Protein AF-A0A9W6XTL7-F1 (afdb_monomer)

Radius of gyration: 29.18 Å; Cα contacts (8 Å, |Δi|>4): 120; chains: 1; bounding box: 78×72×70 Å

Organism: NCBI:txid1490495

Sequence (231 aa):
MHAGRCRNCWAVSCVDCSVVFEGNDYAAHTSCISEAEKYEKSLFQGDKHKSKAGKKQTPQERWMDVVQAATCPEDRPVQDVLTRVAGYDNVPRKKNKFVNFVSNSLALRDAALVERAWTFYETAFKASAPESSAAPEQEAAGKKRPAETESEEPAKKAKTEDQPLKWTKLIKSALKSVGKELELDALREQVLKQIQDKALSSKSEKELKKEFKAAVKDSDKFALVEVVRLK

Secondary structure (DSSP, 8-state):
--TTT-TT--EEE-TTT--EEETTGGGG------HHHHH-TTT---GGGTSSS-----TTHHHHHHHHH---SS-HHHHHHHHHHHT-S---SSHHHHHHHHHHHS----HHHHHHHHHHHHHHHHHTS--SS---------------------------------HHHHHHHHHHHH-S---HHHHHHHHHHHHHHTT---S-HHHHHHHHHHHHHT-TT----------

Structure (mmCIF, N/CA/C/O backbone):
data_AF-A0A9W6XTL7-F1
#
_entry.id   AF-A0A9W6XTL7-F1
#
loop_
_atom_site.group_PDB
_atom_site.id
_atom_site.type_symbol
_atom_site.label_atom_id
_atom_site.label_alt_id
_atom_site.label_comp_id
_atom_site.label_asym_id
_atom_site.label_entity_id
_atom_site.label_seq_id
_atom_site.pdbx_PDB_ins_code
_atom_site.Cartn_x
_atom_site.Cartn_y
_atom_site.Cartn_z
_atom_site.occupancy
_atom_site.B_iso_or_equiv
_atom_site.auth_seq_id
_atom_site.auth_comp_id
_atom_site.auth_asym_id
_atom_site.auth_atom_id
_atom_site.pdbx_PDB_model_num
ATOM 1 N N . MET A 1 1 ? -1.998 15.632 -18.345 1.00 56.34 1 MET A N 1
ATOM 2 C CA . MET A 1 1 ? -1.141 16.838 -18.432 1.00 56.34 1 MET A CA 1
ATOM 3 C C . MET A 1 1 ? -1.640 17.752 -19.543 1.00 56.34 1 MET A C 1
ATOM 5 O O . MET A 1 1 ? -2.044 17.241 -20.580 1.00 56.34 1 MET A O 1
ATOM 9 N N . HIS A 1 2 ? -1.616 19.074 -19.337 1.00 66.19 2 HIS A N 1
ATOM 10 C CA . HIS A 1 2 ? -2.026 20.063 -20.348 1.00 66.19 2 HIS A CA 1
ATOM 11 C C . HIS A 1 2 ? -1.004 20.185 -21.500 1.00 66.19 2 HIS A C 1
ATOM 13 O O . HIS A 1 2 ? -1.403 20.312 -22.656 1.00 66.19 2 HIS A O 1
ATOM 19 N N . ALA A 1 3 ? 0.294 20.028 -21.198 1.00 66.31 3 ALA A N 1
ATOM 20 C CA . ALA A 1 3 ? 1.405 20.075 -22.158 1.00 66.31 3 ALA A CA 1
ATOM 21 C C . ALA A 1 3 ? 1.191 19.191 -23.405 1.00 66.31 3 ALA A C 1
ATOM 23 O O . ALA A 1 3 ? 1.323 19.656 -24.530 1.00 66.31 3 ALA A O 1
ATOM 24 N N . GLY A 1 4 ? 0.754 17.938 -23.225 1.00 70.31 4 GLY A N 1
ATOM 25 C CA . GLY A 1 4 ? 0.491 17.017 -24.341 1.00 70.31 4 GLY A CA 1
ATOM 26 C C . GLY A 1 4 ? -0.752 17.340 -25.185 1.00 70.31 4 GLY A C 1
ATOM 27 O O . GLY A 1 4 ? -0.982 16.681 -26.196 1.00 70.31 4 GLY A O 1
ATOM 28 N N . ARG A 1 5 ? -1.576 18.319 -24.780 1.00 75.56 5 ARG A N 1
ATOM 29 C CA . ARG A 1 5 ? -2.819 18.707 -25.474 1.00 75.56 5 ARG A CA 1
ATOM 30 C C . ARG A 1 5 ? -2.714 20.064 -26.177 1.00 75.56 5 ARG A C 1
ATOM 32 O O . ARG A 1 5 ? -3.397 20.269 -27.176 1.00 75.56 5 ARG A O 1
ATOM 39 N N . CYS A 1 6 ? -1.826 20.944 -25.714 1.00 75.94 6 CYS A N 1
ATOM 40 C CA . CYS A 1 6 ? -1.525 22.232 -26.337 1.00 75.94 6 CYS A CA 1
ATOM 41 C C . CYS A 1 6 ? -0.127 22.213 -26.971 1.00 75.94 6 CYS A C 1
ATOM 43 O O . CYS A 1 6 ? 0.868 22.462 -26.298 1.00 75.94 6 CYS A O 1
ATOM 45 N N . ARG A 1 7 ? -0.060 21.991 -28.293 1.00 69.12 7 ARG A N 1
ATOM 46 C CA . ARG A 1 7 ? 1.195 21.898 -29.0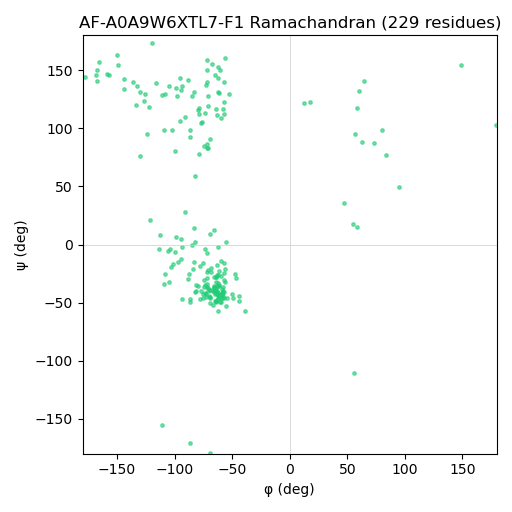77 1.00 69.12 7 ARG A CA 1
ATOM 47 C C . ARG A 1 7 ? 2.126 23.123 -29.003 1.00 69.12 7 ARG A C 1
ATOM 49 O O . ARG A 1 7 ? 3.284 23.004 -29.377 1.00 69.12 7 ARG A O 1
ATOM 56 N N . ASN A 1 8 ? 1.626 24.270 -28.541 1.00 70.69 8 ASN A N 1
ATOM 57 C CA . ASN A 1 8 ? 2.345 25.548 -28.468 1.00 70.69 8 ASN A CA 1
ATOM 58 C C . ASN A 1 8 ? 2.432 26.112 -27.031 1.00 70.69 8 ASN A C 1
ATOM 60 O O . ASN A 1 8 ? 2.601 27.314 -26.836 1.00 70.69 8 ASN A O 1
ATOM 64 N N . CYS A 1 9 ? 2.264 25.260 -26.016 1.00 71.69 9 CYS A N 1
ATOM 65 C CA . CYS A 1 9 ? 2.351 25.650 -24.610 1.00 71.69 9 CYS A CA 1
ATOM 66 C C . CYS A 1 9 ? 3.823 25.846 -24.205 1.00 71.69 9 CYS A C 1
ATOM 68 O O . CYS A 1 9 ? 4.558 24.872 -24.072 1.00 71.69 9 CYS A O 1
ATOM 70 N N . TRP A 1 10 ? 4.254 27.102 -24.045 1.00 81.44 10 TRP A N 1
ATOM 71 C CA . TRP A 1 10 ? 5.640 27.448 -23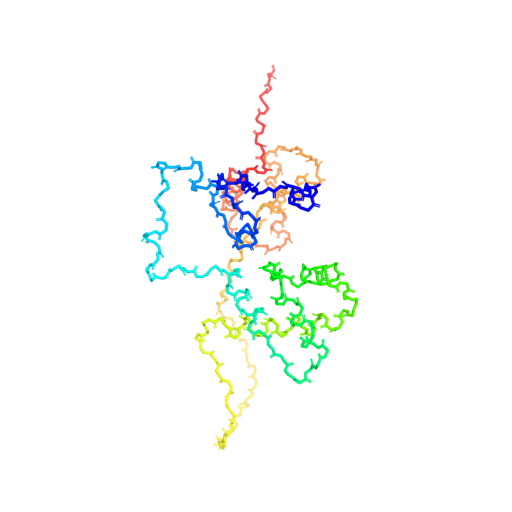.691 1.00 81.44 10 TRP A CA 1
ATOM 72 C C . TRP A 1 10 ? 5.921 27.399 -22.179 1.00 81.44 10 TRP A C 1
ATOM 74 O O . TRP A 1 10 ? 7.074 27.256 -21.783 1.00 81.44 10 TRP A O 1
ATOM 84 N N . ALA A 1 11 ? 4.879 27.494 -21.348 1.00 85.94 11 ALA A N 1
ATOM 85 C CA . ALA A 1 11 ? 4.964 27.404 -19.895 1.00 85.94 11 ALA A CA 1
ATOM 86 C C . ALA A 1 11 ? 3.736 26.693 -19.306 1.00 85.94 11 ALA A C 1
ATOM 88 O O . ALA A 1 11 ? 2.609 26.883 -19.768 1.00 85.94 11 ALA A O 1
ATOM 89 N N . VAL A 1 12 ? 3.957 25.889 -18.265 1.00 87.25 12 VAL A N 1
ATOM 90 C CA . VAL A 1 12 ? 2.946 25.084 -17.565 1.00 87.25 12 VAL A CA 1
ATOM 91 C C . VAL A 1 12 ? 2.995 25.420 -16.079 1.00 87.25 12 VAL A C 1
ATOM 93 O O . VAL A 1 12 ? 4.061 25.365 -15.477 1.00 87.25 12 VAL A O 1
ATOM 96 N N . SER A 1 13 ? 1.857 25.724 -15.457 1.00 89.00 13 SER A N 1
ATOM 97 C CA . SER A 1 13 ? 1.775 25.892 -14.002 1.00 89.00 13 SER A CA 1
ATOM 98 C C . SER A 1 13 ? 1.329 24.610 -13.294 1.00 89.00 13 SER A C 1
ATOM 100 O O . SER A 1 13 ? 0.476 23.868 -13.787 1.00 89.00 13 SER A O 1
ATOM 102 N N . CYS A 1 14 ? 1.887 24.355 -12.110 1.00 87.94 14 CYS A N 1
ATOM 103 C CA . CYS A 1 14 ? 1.361 23.351 -11.189 1.00 87.94 14 CYS A CA 1
ATOM 104 C C . CYS A 1 14 ? 0.212 23.953 -10.366 1.00 87.94 14 CYS A C 1
ATOM 106 O O . CYS A 1 14 ? 0.348 25.036 -9.802 1.00 87.94 14 CYS A O 1
ATOM 108 N N . VAL A 1 15 ? -0.924 23.253 -10.284 1.00 86.94 15 VAL A N 1
ATOM 109 C CA . VAL A 1 15 ? -2.132 23.724 -9.574 1.00 86.94 15 VAL A CA 1
ATOM 110 C C . VAL A 1 15 ? -1.974 23.710 -8.046 1.00 86.94 15 VAL A C 1
ATOM 112 O O . VAL A 1 15 ? -2.646 24.455 -7.326 1.00 86.94 15 VAL A O 1
ATOM 115 N N . ASP A 1 16 ? -1.062 22.881 -7.542 1.00 86.88 16 ASP A N 1
ATOM 116 C CA . ASP A 1 16 ? -0.908 22.644 -6.113 1.00 86.88 16 ASP A CA 1
ATOM 117 C C . ASP A 1 16 ? 0.020 23.672 -5.457 1.00 86.88 16 ASP A C 1
ATOM 119 O O . ASP A 1 16 ? -0.393 24.291 -4.473 1.00 86.88 16 ASP A O 1
ATOM 123 N N . CYS A 1 17 ? 1.191 23.948 -6.046 1.00 86.38 17 CYS A N 1
ATOM 124 C CA . CYS A 1 17 ? 2.148 24.959 -5.569 1.00 86.38 17 CYS A CA 1
ATOM 125 C C . CYS A 1 17 ? 2.115 26.309 -6.308 1.00 86.38 17 CYS A C 1
ATOM 127 O O . CYS A 1 17 ? 2.820 27.229 -5.899 1.00 86.38 17 CYS A O 1
ATOM 129 N N . SER A 1 18 ? 1.343 26.443 -7.392 1.00 86.94 18 SER A N 1
ATOM 130 C CA . SER A 1 18 ? 1.298 27.638 -8.257 1.00 86.94 18 SER A CA 1
ATOM 131 C C . SER A 1 18 ? 2.638 28.040 -8.902 1.00 86.94 18 SER A C 1
ATOM 133 O O . SER A 1 18 ? 2.757 29.151 -9.419 1.00 86.94 18 SER A O 1
ATOM 135 N N . VAL A 1 19 ? 3.642 27.155 -8.911 1.00 87.56 19 VAL A N 1
ATOM 136 C CA . VAL A 1 19 ? 4.913 27.373 -9.624 1.00 87.56 19 VAL A CA 1
ATOM 137 C C . VAL A 1 19 ? 4.684 27.241 -11.130 1.00 87.56 19 VAL A C 1
ATOM 139 O O . VAL A 1 19 ? 3.976 26.335 -11.579 1.00 87.56 19 VAL A O 1
ATOM 142 N N . VAL A 1 20 ? 5.282 28.152 -11.899 1.00 89.25 20 VAL A N 1
ATOM 143 C CA . VAL A 1 20 ? 5.289 28.146 -13.366 1.00 89.25 20 VAL A CA 1
ATOM 144 C C . VAL A 1 20 ? 6.605 27.541 -13.846 1.00 89.25 20 VAL A C 1
ATOM 146 O O . VAL A 1 20 ? 7.672 27.986 -13.436 1.00 89.25 20 VAL A O 1
ATOM 149 N N . PHE A 1 21 ? 6.510 26.542 -14.717 1.00 89.25 21 PHE A N 1
ATOM 150 C CA . PHE A 1 21 ? 7.629 25.829 -15.320 1.00 89.25 21 PHE A CA 1
ATOM 151 C C . PHE A 1 21 ? 7.709 26.176 -16.805 1.00 89.25 21 PHE A C 1
ATOM 153 O O . PHE A 1 21 ? 6.714 26.056 -17.522 1.00 89.25 21 PHE A O 1
ATOM 160 N N . GLU A 1 22 ? 8.883 26.582 -17.277 1.00 89.19 22 GLU A N 1
ATOM 161 C CA . GLU A 1 22 ? 9.119 26.908 -18.684 1.00 89.19 22 GLU A CA 1
ATOM 162 C C . GLU A 1 22 ? 9.547 25.658 -19.471 1.00 89.19 22 GLU A C 1
ATOM 164 O O . GLU A 1 22 ? 10.280 24.795 -18.979 1.00 89.19 22 GLU A O 1
ATOM 169 N N . GLY A 1 23 ? 9.072 25.536 -20.712 1.00 84.12 23 GLY A N 1
ATOM 170 C CA . GLY A 1 23 ? 9.395 24.421 -21.600 1.00 84.12 23 GLY A CA 1
ATOM 171 C C . GLY A 1 23 ? 9.057 23.056 -20.994 1.00 84.12 23 GLY A C 1
ATOM 172 O O . GLY A 1 23 ? 7.888 22.697 -20.863 1.00 84.12 23 GLY A O 1
ATOM 173 N N . ASN A 1 24 ? 10.092 22.279 -20.665 1.00 82.19 24 ASN A N 1
ATOM 174 C CA . ASN A 1 24 ? 9.967 20.898 -20.189 1.00 82.19 24 ASN A CA 1
ATOM 175 C C . ASN A 1 24 ? 10.381 20.701 -18.716 1.00 82.19 24 ASN A C 1
ATOM 177 O O . ASN A 1 24 ? 10.445 19.562 -18.257 1.00 82.19 24 ASN A O 1
ATOM 181 N N . ASP A 1 25 ? 10.638 21.784 -17.972 1.00 85.38 25 ASP A N 1
ATOM 182 C CA . ASP A 1 25 ? 11.119 21.732 -16.579 1.00 85.38 25 ASP A CA 1
ATOM 183 C C . ASP A 1 25 ? 10.106 21.074 -15.617 1.00 85.38 25 ASP A C 1
ATOM 185 O O . ASP A 1 25 ? 10.476 20.394 -14.661 1.00 85.38 25 ASP A O 1
ATOM 189 N N . TYR A 1 26 ? 8.809 21.132 -15.956 1.00 84.56 26 TYR A N 1
ATOM 190 C CA . TYR A 1 26 ? 7.735 20.445 -15.225 1.00 84.56 26 TYR A CA 1
ATOM 191 C C . TYR A 1 26 ? 7.954 18.924 -15.093 1.00 84.56 26 TYR A C 1
ATOM 193 O O . TYR A 1 26 ? 7.371 18.304 -14.205 1.00 84.56 26 TYR A O 1
ATOM 201 N N . ALA A 1 27 ? 8.774 18.307 -15.954 1.00 84.12 27 ALA A N 1
ATOM 202 C CA . ALA A 1 27 ? 9.104 16.885 -15.873 1.00 84.12 27 ALA A CA 1
ATOM 203 C C . ALA A 1 27 ? 9.966 16.534 -14.643 1.00 84.12 27 ALA A C 1
ATOM 205 O O . ALA A 1 27 ? 9.933 15.391 -14.190 1.00 84.12 27 ALA A O 1
ATOM 206 N N . ALA A 1 28 ? 10.701 17.502 -14.084 1.00 86.25 28 ALA A N 1
ATOM 207 C CA . ALA A 1 28 ? 11.454 17.341 -12.841 1.00 86.25 28 ALA A CA 1
ATOM 208 C C . ALA A 1 28 ? 10.586 17.541 -11.581 1.00 86.25 28 ALA A C 1
ATOM 210 O O . ALA A 1 28 ? 10.993 17.155 -10.486 1.00 86.25 28 ALA A O 1
ATOM 211 N N . HIS A 1 29 ? 9.383 18.117 -11.713 1.00 87.06 29 HIS A N 1
ATOM 212 C CA . HIS A 1 29 ? 8.481 18.378 -10.590 1.00 87.06 29 HIS A CA 1
ATOM 213 C C . HIS A 1 29 ? 7.730 17.108 -10.156 1.00 87.06 29 HIS A C 1
ATOM 215 O O . HIS A 1 29 ? 6.558 16.903 -10.474 1.00 87.06 29 HIS A O 1
ATOM 221 N N . THR A 1 30 ? 8.428 16.238 -9.426 1.00 85.50 30 THR A N 1
ATOM 222 C CA . THR A 1 30 ? 7.908 14.958 -8.909 1.00 85.50 30 THR A CA 1
ATOM 223 C C . THR A 1 30 ? 7.361 15.039 -7.482 1.00 85.50 30 THR A C 1
ATOM 225 O O . THR A 1 30 ? 6.664 14.125 -7.045 1.00 85.50 30 THR A O 1
ATOM 228 N N . SER A 1 31 ? 7.626 16.131 -6.760 1.00 86.12 31 SER A N 1
ATOM 229 C CA . SER A 1 31 ? 7.093 16.406 -5.423 1.00 86.12 31 SER A CA 1
ATOM 230 C C . SER A 1 31 ? 6.624 17.858 -5.308 1.00 86.12 31 SER A C 1
ATOM 232 O O . SER A 1 31 ? 7.249 18.779 -5.835 1.00 86.12 31 SER A O 1
ATOM 234 N N . CYS A 1 32 ? 5.492 18.061 -4.631 1.00 88.00 32 CYS A N 1
ATOM 235 C CA . CYS A 1 32 ? 4.836 19.359 -4.483 1.00 88.00 32 CYS A CA 1
ATOM 236 C C . CYS A 1 32 ? 4.723 19.768 -3.006 1.00 88.00 32 CYS A C 1
ATOM 238 O O . CYS A 1 32 ? 5.025 18.969 -2.120 1.00 88.00 32 CYS A O 1
ATOM 240 N N . ILE A 1 33 ? 4.271 20.999 -2.742 1.00 85.12 33 ILE A N 1
ATOM 241 C CA . ILE A 1 33 ? 3.969 21.441 -1.373 1.00 85.12 33 ILE A CA 1
ATOM 242 C C . ILE A 1 33 ? 2.845 20.588 -0.779 1.00 85.12 33 ILE A C 1
ATOM 244 O O . ILE A 1 33 ? 1.901 20.211 -1.477 1.00 85.12 33 ILE A O 1
ATOM 248 N N . SER A 1 34 ? 2.929 20.296 0.514 1.00 83.19 34 SER A N 1
ATOM 249 C CA . SER A 1 34 ? 1.862 19.602 1.228 1.00 83.19 34 SER A CA 1
ATOM 250 C C . SER A 1 34 ? 0.633 20.496 1.439 1.00 83.19 34 SER A C 1
ATOM 252 O O . SER A 1 34 ? 0.706 21.727 1.434 1.00 83.19 34 SER A O 1
ATOM 254 N N . GLU A 1 35 ? -0.521 19.869 1.673 1.00 82.19 35 GLU A N 1
ATOM 255 C CA . GLU A 1 35 ? -1.766 20.575 2.001 1.00 82.19 35 GLU A CA 1
ATOM 256 C C . GLU A 1 35 ? -1.603 21.448 3.264 1.00 82.19 35 GLU A C 1
ATOM 258 O O . GLU A 1 35 ? -2.060 22.591 3.301 1.00 82.19 35 GLU A O 1
ATOM 263 N N . ALA A 1 36 ? -0.837 20.956 4.2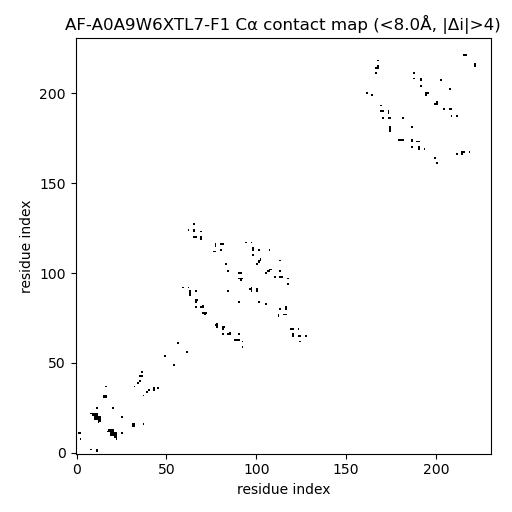43 1.00 76.12 36 ALA A N 1
ATOM 264 C CA . ALA A 1 36 ? -0.451 21.689 5.445 1.00 76.12 36 ALA A CA 1
ATOM 265 C C . ALA A 1 36 ? 0.389 22.946 5.128 1.00 76.12 36 ALA A C 1
ATOM 267 O O . ALA A 1 36 ? 0.071 24.035 5.597 1.00 76.12 36 ALA A O 1
ATOM 268 N N . GLU A 1 37 ? 1.401 22.849 4.258 1.00 74.31 37 GLU A N 1
ATOM 269 C CA . GLU A 1 37 ? 2.191 24.013 3.810 1.00 74.31 37 GLU A CA 1
ATOM 270 C C . GLU A 1 37 ? 1.350 25.068 3.083 1.00 74.31 37 GLU A C 1
ATOM 272 O O . GLU A 1 37 ? 1.612 26.269 3.198 1.00 74.31 37 GLU A O 1
ATOM 277 N N . LYS A 1 38 ? 0.336 24.625 2.332 1.00 79.06 38 LYS A N 1
ATOM 278 C CA . LYS A 1 38 ? -0.542 25.496 1.548 1.00 79.06 38 LYS A CA 1
ATOM 279 C C . LYS A 1 38 ? -1.557 26.243 2.417 1.00 79.06 38 LYS A C 1
ATOM 281 O O . LYS A 1 38 ? -1.738 27.447 2.225 1.00 79.06 38 LYS A O 1
ATOM 286 N N . TYR A 1 39 ? -2.214 25.548 3.349 1.00 78.62 39 TYR A N 1
ATOM 287 C CA . TYR A 1 39 ? -3.347 26.085 4.114 1.00 78.62 39 TYR A CA 1
ATOM 288 C C . TYR A 1 39 ? -3.009 26.472 5.561 1.00 78.62 39 TYR A C 1
ATOM 290 O O . TYR A 1 39 ? -3.545 27.458 6.060 1.00 78.62 39 TYR A O 1
ATOM 298 N N . GLU A 1 40 ? -2.077 25.790 6.230 1.00 71.75 40 GLU A N 1
ATOM 299 C CA . GLU A 1 40 ? -1.712 26.051 7.634 1.00 71.75 40 GLU A CA 1
ATOM 300 C C . GLU A 1 40 ? -0.567 27.074 7.767 1.00 71.75 40 GLU A C 1
ATOM 302 O O . GLU A 1 40 ? 0.181 27.060 8.737 1.00 71.75 40 GLU A O 1
ATOM 307 N N . LYS A 1 41 ? -0.422 27.991 6.804 1.00 64.50 41 LYS A N 1
ATOM 308 C CA . LYS A 1 41 ? 0.751 28.861 6.566 1.00 64.50 41 LYS A CA 1
ATOM 309 C C . LYS A 1 41 ? 1.341 29.606 7.785 1.00 64.50 41 LYS A C 1
ATOM 311 O O . LYS A 1 41 ? 2.516 29.961 7.756 1.00 64.50 41 LYS A O 1
ATOM 316 N N . SER A 1 42 ? 0.554 29.869 8.832 1.00 62.31 42 SER A N 1
ATOM 317 C CA . SER A 1 42 ? 0.988 30.509 10.091 1.00 62.31 42 SER A CA 1
ATOM 318 C C . SER A 1 42 ? 1.212 29.543 11.267 1.00 62.31 42 SER A C 1
ATOM 320 O O . SER A 1 42 ? 1.860 29.919 12.241 1.00 62.31 42 SER A O 1
ATOM 322 N N . LEU A 1 43 ? 0.695 28.314 11.188 1.00 63.03 43 LEU A N 1
ATOM 323 C CA . LEU A 1 43 ? 0.863 27.242 12.178 1.00 63.03 43 LEU A CA 1
ATOM 324 C C . LEU A 1 43 ? 1.880 26.183 11.723 1.00 63.03 43 LEU A C 1
ATOM 326 O O . LEU A 1 43 ? 2.426 25.454 12.552 1.00 63.03 43 LEU A O 1
ATOM 330 N N . PHE A 1 44 ? 2.170 26.119 10.420 1.00 61.62 44 PHE A N 1
ATOM 331 C CA . PHE A 1 44 ? 3.080 25.161 9.811 1.00 61.62 44 PHE A CA 1
ATOM 332 C C . PHE A 1 44 ? 4.541 25.471 10.157 1.00 61.62 44 PHE A C 1
ATOM 334 O O . PHE A 1 44 ? 5.289 26.126 9.426 1.00 61.62 44 PHE A O 1
ATOM 341 N N . GLN A 1 45 ? 4.966 24.949 11.301 1.00 60.44 45 GLN A N 1
ATOM 342 C CA . GLN A 1 45 ? 6.366 24.827 11.687 1.00 60.44 45 GLN A CA 1
ATOM 343 C C . GLN A 1 45 ? 7.014 23.745 10.813 1.00 60.44 45 GLN A C 1
ATOM 345 O O . GLN A 1 45 ? 7.096 22.580 11.208 1.00 60.44 45 GLN A O 1
ATOM 350 N N . GLY A 1 46 ? 7.425 24.126 9.601 1.00 56.06 46 GLY A N 1
ATOM 351 C CA . GLY A 1 46 ? 7.941 23.180 8.612 1.00 56.06 46 GLY A CA 1
ATOM 352 C C . GLY A 1 46 ? 9.130 22.354 9.099 1.00 56.06 46 GLY A C 1
ATOM 353 O O . GLY A 1 46 ? 9.828 22.729 10.044 1.00 56.06 46 GLY A O 1
ATOM 354 N N . ASP A 1 47 ? 9.384 21.229 8.421 1.00 56.81 47 ASP A N 1
ATOM 355 C CA . ASP A 1 47 ? 10.282 20.136 8.836 1.00 56.81 47 ASP A CA 1
ATOM 356 C C . ASP A 1 47 ? 11.749 20.509 9.160 1.00 56.81 47 ASP A C 1
ATOM 358 O O . ASP A 1 47 ? 12.510 19.641 9.585 1.00 56.81 47 ASP A O 1
ATOM 362 N N . LYS A 1 48 ? 12.152 21.788 9.108 1.00 52.62 48 LYS A N 1
ATOM 363 C CA . LYS A 1 48 ? 13.415 22.294 9.683 1.00 52.62 48 LYS A CA 1
ATOM 364 C C . LYS A 1 48 ? 13.688 21.812 11.118 1.00 52.62 48 LYS A C 1
ATOM 366 O O . LYS A 1 48 ? 14.856 21.654 11.459 1.00 52.62 48 LYS A O 1
ATOM 371 N N . HIS A 1 49 ? 12.664 21.532 11.936 1.00 47.03 49 HIS A N 1
ATOM 372 C CA . HIS A 1 49 ? 12.839 20.953 13.283 1.00 47.03 49 HIS A CA 1
ATOM 373 C C . HIS A 1 49 ? 12.737 19.405 13.339 1.00 47.03 49 HIS A C 1
ATOM 375 O O . HIS A 1 49 ? 12.906 18.807 14.399 1.00 47.03 49 HIS A O 1
ATOM 381 N N . LYS A 1 50 ? 12.473 18.715 12.222 1.00 49.97 50 LYS A N 1
ATOM 382 C CA . LYS A 1 50 ? 12.410 17.237 12.148 1.00 49.97 50 LYS A CA 1
ATOM 383 C C . LYS A 1 50 ? 13.517 16.603 11.295 1.00 49.97 50 LYS A C 1
ATOM 385 O O . LYS A 1 50 ? 13.634 15.381 11.278 1.00 49.97 50 LYS A O 1
ATOM 390 N N . SER A 1 51 ? 14.369 17.406 10.654 1.00 46.56 51 SER A N 1
ATOM 391 C CA . SER A 1 51 ? 15.483 16.939 9.809 1.00 46.56 51 SER A CA 1
ATOM 392 C C . SER A 1 51 ? 16.777 16.574 10.554 1.00 46.56 51 SER A C 1
ATOM 394 O O . SER A 1 51 ? 17.820 16.431 9.918 1.00 46.56 51 SER A O 1
ATOM 396 N N . LYS A 1 52 ? 16.761 16.411 11.886 1.00 47.66 52 LYS A N 1
ATOM 397 C CA . LYS A 1 52 ? 17.894 15.844 12.640 1.00 47.66 52 LYS A CA 1
ATOM 398 C C . LYS A 1 52 ? 17.424 14.793 13.647 1.00 47.66 52 LYS A C 1
ATOM 400 O O . LYS A 1 52 ? 16.675 15.106 14.560 1.00 47.66 52 LYS A O 1
ATOM 405 N N . ALA A 1 53 ? 17.934 13.573 13.458 1.00 46.97 53 ALA A N 1
ATOM 406 C CA . ALA A 1 53 ? 17.813 12.402 14.331 1.00 46.97 53 ALA A CA 1
ATOM 407 C C . ALA A 1 53 ? 16.379 11.930 14.673 1.00 46.97 53 ALA A C 1
ATOM 409 O O . ALA A 1 53 ? 15.788 12.325 15.673 1.00 46.97 53 ALA A O 1
ATOM 410 N N . GLY A 1 54 ? 15.878 10.952 13.907 1.00 53.78 54 GLY A N 1
ATOM 411 C CA . GLY A 1 54 ? 14.884 10.003 14.426 1.00 53.78 54 GLY A CA 1
ATOM 412 C C . GLY A 1 54 ? 13.403 10.307 14.176 1.00 53.78 54 GLY A C 1
ATOM 413 O O . GLY A 1 54 ? 12.591 10.140 15.089 1.00 53.78 54 GLY A O 1
ATOM 414 N N . LYS A 1 55 ? 12.997 10.614 12.931 1.00 58.41 55 LYS A N 1
ATOM 415 C CA . LYS A 1 55 ? 11.636 10.224 12.509 1.00 58.41 55 LYS A CA 1
ATOM 416 C C . LYS A 1 55 ? 11.539 8.704 12.685 1.00 58.41 55 LYS A C 1
ATOM 418 O O . LYS A 1 55 ? 12.242 7.960 12.008 1.00 58.41 55 LYS A O 1
ATOM 423 N N . LYS A 1 56 ? 10.715 8.248 13.636 1.00 64.44 56 LYS A N 1
ATOM 424 C CA . LYS A 1 56 ? 10.405 6.822 13.806 1.00 64.44 56 LYS A CA 1
ATOM 425 C C . LYS A 1 56 ? 9.779 6.356 12.498 1.00 64.44 56 LYS A C 1
ATOM 427 O O . LYS A 1 56 ? 8.659 6.783 12.219 1.00 64.44 56 LYS A O 1
ATOM 432 N N . GLN A 1 57 ? 10.497 5.545 11.716 1.00 72.44 57 GLN A N 1
ATOM 433 C CA . GLN A 1 57 ? 9.984 5.086 10.428 1.00 72.44 57 GLN A CA 1
ATOM 434 C C . GLN A 1 57 ? 8.601 4.476 10.632 1.00 72.44 57 GLN A C 1
ATOM 436 O O . GLN A 1 57 ? 8.396 3.631 11.515 1.00 72.44 57 GLN A O 1
ATOM 441 N N . THR A 1 58 ? 7.637 4.919 9.836 1.00 85.06 58 THR A N 1
ATOM 442 C CA . THR A 1 58 ? 6.296 4.364 9.904 1.00 85.06 58 THR A CA 1
ATOM 443 C C . THR A 1 58 ? 6.362 2.877 9.544 1.00 85.06 58 THR A C 1
ATOM 445 O O . THR A 1 58 ? 7.201 2.455 8.742 1.00 85.06 58 THR A O 1
ATOM 448 N N . PRO A 1 59 ? 5.441 2.038 10.047 1.00 85.06 59 PRO A N 1
ATOM 449 C CA . PRO A 1 59 ? 5.369 0.648 9.606 1.00 85.06 59 PRO A CA 1
ATOM 450 C C . PRO A 1 59 ? 5.041 0.494 8.108 1.00 85.06 59 PRO A C 1
ATOM 452 O O . PRO A 1 59 ? 4.851 -0.630 7.653 1.00 85.06 59 PRO A O 1
ATOM 455 N N . GLN A 1 60 ? 4.810 1.590 7.366 1.00 86.94 60 GLN A N 1
ATOM 456 C CA . GLN A 1 60 ? 4.585 1.598 5.916 1.00 86.94 60 GLN A CA 1
ATOM 457 C C . GLN A 1 60 ? 5.919 1.837 5.195 1.00 86.94 60 GLN A C 1
ATOM 459 O O . GLN A 1 60 ? 6.254 1.053 4.321 1.00 86.94 60 GLN A O 1
ATOM 464 N N . GLU A 1 61 ? 6.707 2.825 5.633 1.00 88.12 61 GLU A N 1
ATOM 465 C CA . GLU A 1 61 ? 8.077 3.083 5.152 1.00 88.12 61 GLU A CA 1
ATOM 466 C C . GLU A 1 61 ? 8.958 1.837 5.308 1.00 88.12 61 GLU A C 1
ATOM 468 O O . GLU A 1 61 ? 9.433 1.306 4.312 1.00 88.12 61 GLU A O 1
ATOM 473 N N . ARG A 1 62 ? 9.022 1.255 6.518 1.00 89.12 62 ARG A N 1
ATOM 474 C CA . ARG A 1 62 ? 9.772 0.004 6.781 1.00 89.12 62 ARG A CA 1
ATOM 475 C C . ARG A 1 62 ? 9.351 -1.180 5.909 1.00 89.12 62 ARG A C 1
ATOM 477 O O . ARG A 1 62 ? 10.103 -2.137 5.761 1.00 89.12 62 ARG A O 1
ATOM 484 N N . TRP A 1 63 ? 8.118 -1.166 5.409 1.00 91.25 63 TRP A N 1
ATOM 485 C CA . TRP A 1 63 ? 7.636 -2.184 4.485 1.00 91.25 63 TRP A CA 1
ATOM 486 C C . TRP A 1 63 ? 8.070 -1.882 3.049 1.00 91.25 63 TRP A C 1
ATOM 488 O O . TRP A 1 63 ? 8.494 -2.806 2.366 1.00 91.25 63 TRP A O 1
ATOM 498 N N . MET A 1 64 ? 8.023 -0.621 2.604 1.00 91.19 64 MET A N 1
ATOM 499 C CA . MET A 1 64 ? 8.528 -0.249 1.276 1.00 91.19 64 MET A CA 1
ATOM 500 C C . MET A 1 64 ? 10.037 -0.469 1.164 1.00 91.19 64 MET A C 1
ATOM 502 O O . MET A 1 64 ? 10.469 -1.016 0.156 1.00 91.19 64 MET A O 1
ATOM 506 N N . ASP A 1 65 ? 10.812 -0.167 2.212 1.00 89.88 65 ASP A N 1
ATOM 507 C CA . ASP A 1 65 ? 12.252 -0.462 2.266 1.00 89.88 65 ASP A CA 1
ATOM 508 C C . ASP A 1 65 ? 12.521 -1.953 1.998 1.00 89.88 65 ASP A C 1
ATOM 510 O O . ASP A 1 65 ? 13.363 -2.313 1.179 1.00 89.88 65 ASP A O 1
ATOM 514 N N . VAL A 1 66 ? 11.752 -2.838 2.645 1.00 91.88 66 VAL A N 1
ATOM 515 C CA . VAL A 1 66 ? 11.827 -4.292 2.432 1.00 91.88 66 VAL A CA 1
ATOM 516 C C . VAL A 1 66 ? 11.363 -4.679 1.029 1.00 91.88 66 VAL A C 1
ATOM 518 O O . VAL A 1 66 ? 11.969 -5.548 0.409 1.00 91.88 66 VAL A O 1
ATOM 521 N N . VAL A 1 67 ? 10.309 -4.046 0.511 1.00 91.12 67 VAL A N 1
ATOM 522 C CA . VAL A 1 67 ? 9.793 -4.329 -0.833 1.00 91.12 67 VAL A CA 1
ATOM 523 C C . VAL A 1 67 ? 10.795 -3.942 -1.925 1.00 91.12 67 VAL A C 1
ATOM 525 O O . VAL A 1 67 ? 10.910 -4.666 -2.912 1.00 91.12 67 VAL A O 1
ATOM 528 N N . GLN A 1 68 ? 11.533 -2.847 -1.737 1.00 89.25 68 GLN A N 1
ATOM 529 C CA . GLN A 1 68 ? 12.570 -2.366 -2.654 1.00 89.25 68 GLN A CA 1
ATOM 530 C C . GLN A 1 68 ? 13.894 -3.132 -2.508 1.00 89.25 68 GLN A C 1
ATOM 532 O O . GLN A 1 68 ? 14.562 -3.382 -3.508 1.00 89.25 68 GLN A O 1
ATOM 537 N N . ALA A 1 69 ? 14.269 -3.537 -1.290 1.00 87.62 69 ALA A N 1
ATOM 538 C CA . ALA A 1 69 ? 15.484 -4.318 -1.035 1.00 87.62 69 ALA A CA 1
ATOM 539 C C . ALA A 1 69 ? 15.346 -5.812 -1.391 1.00 87.62 69 ALA A C 1
ATOM 541 O O . ALA A 1 69 ? 16.350 -6.512 -1.531 1.00 87.62 69 ALA A O 1
ATOM 542 N N . ALA A 1 70 ? 14.120 -6.323 -1.524 1.00 87.00 70 ALA A N 1
ATOM 543 C CA . ALA A 1 70 ? 13.860 -7.721 -1.836 1.00 87.00 70 ALA A CA 1
ATOM 544 C C . ALA A 1 70 ? 14.380 -8.118 -3.229 1.00 87.00 70 ALA A C 1
ATOM 546 O O . ALA A 1 70 ? 13.883 -7.669 -4.261 1.00 87.00 70 ALA A O 1
ATOM 547 N N . THR A 1 71 ? 15.339 -9.040 -3.266 1.00 85.75 71 THR A N 1
ATOM 548 C CA . THR A 1 71 ? 15.801 -9.696 -4.494 1.00 85.75 71 THR A CA 1
ATOM 549 C C . THR A 1 71 ? 16.145 -11.154 -4.205 1.00 85.75 71 THR A C 1
ATOM 551 O O . THR A 1 71 ? 16.815 -11.463 -3.224 1.00 85.75 71 THR A O 1
ATOM 554 N N . CYS A 1 72 ? 15.671 -12.047 -5.070 1.00 77.88 72 CYS A N 1
ATOM 555 C CA . CYS A 1 72 ? 15.872 -13.489 -5.030 1.00 77.88 72 CYS A CA 1
ATOM 556 C C . CYS A 1 72 ? 16.486 -13.937 -6.373 1.00 77.88 72 CYS A C 1
ATOM 558 O O . CYS A 1 72 ? 15.755 -14.144 -7.343 1.00 77.88 72 CYS A O 1
ATOM 560 N N . PRO A 1 73 ? 17.822 -14.059 -6.479 1.00 74.06 73 PRO A N 1
ATOM 561 C CA . PRO A 1 73 ? 18.483 -14.377 -7.747 1.00 74.06 73 PRO A CA 1
ATOM 562 C C . PRO A 1 73 ? 18.267 -15.827 -8.215 1.00 74.06 73 PRO A C 1
ATOM 564 O O . PRO A 1 73 ? 18.397 -16.095 -9.409 1.00 74.06 73 PRO A O 1
ATOM 567 N N . GLU A 1 74 ? 17.928 -16.747 -7.306 1.00 78.62 74 GLU A N 1
ATOM 568 C CA . GLU A 1 74 ? 17.698 -18.170 -7.602 1.00 78.62 74 GLU A CA 1
ATOM 569 C C . GLU A 1 74 ? 16.407 -18.403 -8.403 1.00 78.62 74 GLU A C 1
ATOM 571 O O . GLU A 1 74 ? 16.396 -19.131 -9.395 1.00 78.62 74 GLU A O 1
ATOM 576 N N . ASP A 1 75 ? 15.316 -17.739 -8.022 1.00 82.88 75 ASP A N 1
ATOM 577 C CA . ASP A 1 75 ? 13.989 -17.950 -8.597 1.00 82.88 75 ASP A CA 1
ATOM 578 C C . ASP A 1 75 ? 13.674 -16.853 -9.636 1.00 82.88 75 ASP A C 1
ATOM 580 O O . ASP A 1 75 ? 12.957 -15.885 -9.376 1.00 82.88 75 ASP A O 1
ATOM 584 N N . ARG A 1 76 ? 14.196 -17.007 -10.864 1.00 87.38 76 ARG A N 1
ATOM 585 C CA . ARG A 1 76 ? 13.975 -16.067 -11.991 1.00 87.38 76 ARG A CA 1
ATOM 586 C C . ARG A 1 76 ? 12.517 -15.587 -12.169 1.00 87.38 76 ARG A C 1
ATOM 588 O O . ARG A 1 76 ? 12.349 -14.382 -12.368 1.00 87.38 76 ARG A O 1
ATOM 595 N N . PRO A 1 77 ? 11.463 -16.433 -12.091 1.00 87.75 77 PRO A N 1
ATOM 596 C CA . PRO A 1 77 ? 10.087 -15.945 -12.204 1.00 87.75 77 PRO A CA 1
ATOM 597 C C . PRO A 1 77 ? 9.623 -15.153 -10.973 1.00 87.75 77 PRO A C 1
ATOM 599 O O . PRO A 1 77 ? 8.787 -14.270 -11.119 1.00 87.75 77 PRO A O 1
ATOM 602 N N . VAL A 1 78 ? 10.147 -15.421 -9.770 1.00 88.25 78 VAL A N 1
ATOM 603 C CA . VAL A 1 78 ? 9.833 -14.611 -8.578 1.00 88.25 78 VAL A CA 1
ATOM 604 C C . VAL A 1 78 ? 10.551 -13.267 -8.674 1.00 88.25 78 VAL A C 1
ATOM 606 O O . VAL A 1 78 ? 9.927 -12.243 -8.418 1.00 88.25 78 VAL A O 1
ATOM 609 N N . GLN A 1 79 ? 11.811 -13.241 -9.122 1.00 89.56 79 GLN A N 1
ATOM 610 C CA . GLN A 1 79 ? 12.581 -12.006 -9.298 1.00 89.56 79 GLN A CA 1
ATOM 611 C C . GLN A 1 79 ? 11.908 -11.010 -10.250 1.00 89.56 79 GLN A C 1
ATOM 613 O O . GLN A 1 79 ? 11.909 -9.813 -9.970 1.00 89.56 79 GLN A O 1
ATOM 618 N N . ASP A 1 80 ? 11.316 -11.477 -11.353 1.00 90.12 80 ASP A N 1
ATOM 619 C CA . ASP A 1 80 ? 10.544 -10.621 -12.264 1.00 90.12 80 ASP A CA 1
ATOM 620 C C . ASP A 1 80 ? 9.338 -9.980 -11.550 1.00 90.12 80 ASP A C 1
ATOM 622 O O . ASP A 1 80 ? 9.132 -8.770 -11.657 1.00 90.12 80 ASP A O 1
ATOM 626 N N . VAL A 1 81 ? 8.607 -10.744 -10.728 1.00 90.38 81 VAL A N 1
ATOM 627 C CA . VAL A 1 81 ? 7.515 -10.205 -9.900 1.00 90.38 81 VAL A CA 1
ATOM 628 C C . VAL A 1 81 ? 8.036 -9.200 -8.871 1.00 90.38 81 VAL A C 1
ATOM 630 O O . VAL A 1 81 ? 7.486 -8.105 -8.791 1.00 90.38 81 VAL A O 1
ATOM 633 N N . LEU A 1 82 ? 9.100 -9.524 -8.124 1.00 90.69 82 LEU A N 1
ATOM 634 C CA . LEU A 1 82 ? 9.699 -8.620 -7.130 1.00 90.69 82 LEU A CA 1
ATOM 635 C C . LEU A 1 82 ? 10.127 -7.292 -7.776 1.00 90.69 82 LEU A C 1
ATOM 637 O O . LEU A 1 82 ? 9.779 -6.222 -7.281 1.00 90.69 82 LEU A O 1
ATOM 641 N N . THR A 1 83 ? 10.796 -7.363 -8.931 1.00 91.19 83 THR A N 1
ATOM 642 C CA . THR A 1 83 ? 11.267 -6.195 -9.695 1.00 91.19 83 THR A CA 1
ATOM 643 C C . THR A 1 83 ? 10.105 -5.316 -10.160 1.00 91.19 83 THR A C 1
ATOM 645 O O . THR A 1 83 ? 10.166 -4.093 -10.046 1.00 91.19 83 THR A O 1
ATOM 648 N N . ARG A 1 84 ? 9.011 -5.917 -10.650 1.00 90.44 84 ARG A N 1
ATOM 649 C CA . ARG A 1 84 ? 7.809 -5.171 -11.063 1.00 90.44 84 ARG A CA 1
ATOM 650 C C . ARG A 1 84 ? 7.075 -4.548 -9.879 1.00 90.44 84 ARG A C 1
ATOM 652 O O . ARG A 1 84 ? 6.604 -3.422 -9.993 1.00 90.44 84 ARG A O 1
ATOM 659 N N . VAL A 1 85 ? 6.981 -5.254 -8.750 1.00 91.44 85 VAL A N 1
ATOM 660 C CA . VAL A 1 85 ? 6.363 -4.743 -7.514 1.00 91.44 85 VAL A CA 1
ATOM 661 C C . VAL A 1 85 ? 7.166 -3.567 -6.942 1.00 91.44 85 VAL A C 1
ATOM 663 O O . VAL A 1 85 ? 6.559 -2.586 -6.520 1.00 91.44 85 VAL A O 1
ATOM 666 N N . ALA A 1 86 ? 8.502 -3.612 -6.993 1.00 90.75 86 ALA A N 1
ATOM 667 C CA . ALA A 1 86 ? 9.379 -2.529 -6.532 1.00 90.75 86 ALA A CA 1
ATOM 668 C C . ALA A 1 86 ? 9.219 -1.209 -7.319 1.00 90.75 86 ALA A C 1
ATOM 670 O O . ALA A 1 86 ? 9.591 -0.151 -6.817 1.00 90.75 86 ALA A O 1
ATOM 671 N N . GLY A 1 87 ? 8.622 -1.246 -8.518 1.00 89.12 87 GLY A N 1
ATOM 672 C CA . GLY A 1 87 ? 8.263 -0.053 -9.293 1.00 89.12 87 GLY A CA 1
ATOM 673 C C . GLY A 1 87 ? 7.049 0.729 -8.764 1.00 89.12 87 GLY A C 1
ATOM 674 O O . GLY A 1 87 ? 6.722 1.774 -9.324 1.00 89.12 87 GLY A O 1
ATOM 675 N N . TYR A 1 88 ? 6.366 0.247 -7.718 1.00 90.62 88 TYR A N 1
ATOM 676 C CA . TYR A 1 88 ? 5.199 0.904 -7.125 1.00 90.62 88 TYR A CA 1
ATOM 677 C C . TYR A 1 88 ? 5.519 1.500 -5.753 1.00 90.62 88 TYR A C 1
ATOM 679 O O . TYR A 1 88 ? 5.961 0.805 -4.844 1.00 90.62 88 TYR A O 1
ATOM 687 N N . ASP A 1 89 ? 5.169 2.773 -5.576 1.00 86.81 89 ASP A N 1
ATOM 688 C CA . ASP A 1 89 ? 5.358 3.527 -4.329 1.00 86.81 89 ASP A CA 1
ATOM 689 C C . ASP A 1 89 ? 4.501 3.008 -3.148 1.00 86.81 89 ASP A C 1
ATOM 691 O O . ASP A 1 89 ? 4.883 3.120 -1.985 1.00 86.81 89 ASP A O 1
ATOM 695 N N . ASN A 1 90 ? 3.342 2.391 -3.427 1.00 89.25 90 ASN A N 1
ATOM 696 C CA . ASN A 1 90 ? 2.384 1.986 -2.391 1.00 89.25 90 ASN A CA 1
ATOM 697 C C . ASN A 1 90 ? 1.908 0.527 -2.507 1.00 89.25 90 ASN A C 1
ATOM 699 O O . ASN A 1 90 ? 0.780 0.238 -2.915 1.00 89.25 90 ASN A O 1
ATOM 703 N N . VAL A 1 91 ? 2.769 -0.406 -2.096 1.00 91.69 91 VAL A N 1
ATOM 704 C CA . VAL A 1 91 ? 2.482 -1.850 -2.060 1.00 91.69 91 VAL A CA 1
ATOM 705 C C . VAL A 1 91 ? 1.752 -2.263 -0.759 1.00 91.69 91 VAL A C 1
ATOM 707 O O . VAL A 1 91 ? 2.236 -1.984 0.341 1.00 91.69 91 VAL A O 1
ATOM 710 N N . PRO A 1 92 ? 0.600 -2.972 -0.808 1.00 92.44 92 PRO A N 1
ATOM 711 C CA . PRO A 1 92 ? -0.164 -3.311 0.401 1.00 92.44 92 PRO A CA 1
ATOM 712 C C . PRO A 1 92 ? 0.472 -4.366 1.333 1.00 92.44 92 PRO A C 1
ATOM 714 O O . PRO A 1 92 ? 0.676 -5.511 0.949 1.00 92.44 92 PRO A O 1
ATOM 717 N N . ARG A 1 93 ? 0.590 -4.042 2.630 1.00 91.88 93 ARG A N 1
ATOM 718 C CA . ARG A 1 93 ? 1.103 -4.915 3.724 1.00 91.88 93 ARG A CA 1
ATOM 719 C C . ARG A 1 93 ? 0.242 -6.117 4.150 1.00 91.88 93 ARG A C 1
ATOM 721 O O . ARG A 1 93 ? 0.471 -6.692 5.211 1.00 91.88 93 ARG A O 1
ATOM 728 N N . LYS A 1 94 ? -0.832 -6.460 3.440 1.00 90.44 94 LYS A N 1
ATOM 729 C CA . LYS A 1 94 ? -1.746 -7.546 3.857 1.00 90.44 94 LYS A CA 1
ATOM 730 C C . LYS A 1 94 ? -1.904 -8.524 2.713 1.00 90.44 94 LYS A C 1
ATOM 732 O O . LYS A 1 94 ? -2.413 -8.092 1.684 1.00 90.44 94 LYS A O 1
ATOM 737 N N . LYS A 1 95 ? -1.603 -9.813 2.921 1.00 91.69 95 LYS A N 1
ATOM 738 C CA . LYS A 1 95 ? -1.659 -10.871 1.892 1.00 91.69 95 LYS A CA 1
ATOM 739 C C . LYS A 1 95 ? -2.854 -10.735 0.941 1.00 91.69 95 LYS A C 1
ATOM 741 O O . LYS A 1 95 ? -2.659 -10.518 -0.243 1.00 91.69 95 LYS A O 1
ATOM 746 N N . ASN A 1 96 ? -4.093 -10.717 1.440 1.00 92.31 96 ASN A N 1
ATOM 747 C CA . ASN A 1 96 ? -5.286 -10.621 0.577 1.00 92.31 96 ASN A CA 1
ATOM 748 C C . ASN A 1 96 ? -5.385 -9.296 -0.212 1.00 92.31 96 ASN A C 1
ATOM 750 O O . ASN A 1 96 ? -5.991 -9.252 -1.277 1.00 92.31 96 ASN A O 1
ATOM 754 N N . LYS A 1 97 ? -4.827 -8.193 0.303 1.00 92.50 97 LYS A N 1
ATOM 755 C CA . LYS A 1 97 ? -4.765 -6.910 -0.420 1.00 92.50 97 LYS A CA 1
ATOM 756 C C . LYS A 1 97 ? -3.609 -6.879 -1.416 1.00 92.50 97 LYS A C 1
ATOM 758 O O . LYS A 1 97 ? -3.789 -6.318 -2.487 1.00 92.50 97 LYS A O 1
ATOM 763 N N . PHE A 1 98 ? -2.485 -7.511 -1.088 1.00 93.50 98 PHE A N 1
ATOM 764 C CA . PHE A 1 98 ? -1.358 -7.715 -1.991 1.00 93.50 98 PHE A CA 1
ATOM 765 C C . PHE A 1 98 ? -1.739 -8.618 -3.167 1.00 93.50 98 PHE A C 1
ATOM 767 O O . PHE A 1 98 ? -1.549 -8.218 -4.303 1.00 93.50 98 PHE A O 1
ATOM 774 N N . VAL A 1 99 ? -2.375 -9.769 -2.925 1.00 92.88 99 VAL A N 1
ATOM 775 C CA . VAL A 1 99 ? -2.859 -10.671 -3.985 1.00 92.88 99 VAL A CA 1
ATOM 776 C C . VAL A 1 99 ? -3.829 -9.944 -4.922 1.00 92.88 99 VAL A C 1
ATOM 778 O O . VAL A 1 99 ? -3.666 -10.019 -6.135 1.00 92.88 99 VAL A O 1
ATOM 781 N N . ASN A 1 100 ? -4.774 -9.160 -4.389 1.00 92.56 100 ASN A N 1
ATOM 782 C CA . ASN A 1 100 ? -5.665 -8.345 -5.222 1.00 92.56 100 ASN A CA 1
ATOM 783 C C . ASN A 1 100 ? -4.918 -7.246 -6.002 1.00 92.56 100 ASN A C 1
ATOM 785 O O . ASN A 1 100 ? -5.255 -6.995 -7.154 1.00 92.56 100 ASN A O 1
ATOM 789 N N . PHE A 1 101 ? -3.926 -6.594 -5.391 1.00 93.69 101 PHE A N 1
ATOM 790 C CA . PHE A 1 101 ? -3.082 -5.587 -6.041 1.00 93.69 101 PHE A CA 1
ATOM 791 C C . PHE A 1 101 ? -2.254 -6.200 -7.176 1.00 93.69 101 PHE A C 1
ATOM 793 O O . PHE A 1 101 ? -2.305 -5.714 -8.297 1.00 93.69 101 PHE A O 1
ATOM 800 N N . VAL A 1 102 ? -1.575 -7.320 -6.937 1.00 92.62 102 VAL A N 1
ATOM 801 C CA . VAL A 1 102 ? -0.787 -8.033 -7.947 1.00 92.62 102 VAL A CA 1
ATOM 802 C C . VAL A 1 102 ? -1.683 -8.577 -9.069 1.00 92.62 102 VAL A C 1
ATOM 804 O O . VAL A 1 102 ? -1.367 -8.420 -10.247 1.00 92.62 102 VAL A O 1
ATOM 807 N N . SER A 1 103 ? -2.851 -9.130 -8.734 1.00 92.06 103 SER A N 1
ATOM 808 C CA . SER A 1 103 ? -3.812 -9.624 -9.727 1.00 92.06 103 SER A CA 1
ATOM 809 C C . SER A 1 103 ? -4.401 -8.510 -10.603 1.00 92.06 103 SER A C 1
ATOM 811 O O . SER A 1 103 ? -4.592 -8.714 -11.800 1.00 92.06 103 SER A O 1
ATOM 813 N N . ASN A 1 104 ? -4.668 -7.327 -10.037 1.00 91.12 104 ASN A N 1
ATOM 814 C CA . ASN A 1 104 ? -5.270 -6.206 -10.762 1.00 91.12 104 ASN A CA 1
ATOM 815 C C . ASN A 1 104 ? -4.235 -5.327 -11.485 1.00 91.12 104 ASN A C 1
ATOM 817 O O . ASN A 1 104 ? -4.404 -5.032 -12.663 1.00 91.12 104 ASN A O 1
ATOM 821 N N . SER A 1 105 ? -3.175 -4.913 -10.791 1.00 88.25 105 SER A N 1
ATOM 822 C CA . SER A 1 105 ? -2.197 -3.928 -11.268 1.00 88.25 105 SER A CA 1
ATOM 823 C C . SER A 1 105 ? -1.042 -4.542 -12.062 1.00 88.25 105 SER A C 1
ATOM 825 O O . SER A 1 105 ? -0.532 -3.881 -12.960 1.00 88.25 105 SER A O 1
ATOM 827 N N . LEU A 1 106 ? -0.658 -5.795 -11.781 1.00 85.88 106 LEU A N 1
ATOM 828 C CA . LEU A 1 106 ? 0.374 -6.528 -12.536 1.00 85.88 106 LEU A CA 1
ATOM 829 C C . LEU A 1 106 ? -0.204 -7.581 -13.497 1.00 85.88 106 LEU A C 1
ATOM 831 O O . LEU A 1 106 ? 0.554 -8.220 -14.224 1.00 85.88 106 LEU A O 1
ATOM 835 N N . ALA A 1 107 ? -1.529 -7.777 -13.501 1.00 87.62 107 ALA A N 1
ATOM 836 C CA . ALA A 1 107 ? -2.248 -8.787 -14.290 1.00 87.62 107 ALA A CA 1
ATOM 837 C C . ALA A 1 107 ? -1.771 -10.247 -14.089 1.00 87.62 107 ALA A C 1
ATOM 839 O O . ALA A 1 107 ? -2.090 -11.129 -14.893 1.00 87.62 107 ALA A O 1
ATOM 840 N N . LEU A 1 108 ? -1.039 -10.521 -13.003 1.00 84.56 108 LEU A N 1
ATOM 841 C CA . LEU A 1 108 ? -0.497 -11.838 -12.676 1.00 84.56 108 LEU A CA 1
ATOM 842 C C . LEU A 1 108 ? -1.595 -12.720 -12.069 1.00 84.56 108 LEU A C 1
ATOM 844 O O . LEU A 1 108 ? -2.146 -12.414 -11.010 1.00 84.56 108 LEU A O 1
ATOM 848 N N . ARG A 1 109 ? -1.924 -13.821 -12.755 1.00 83.50 109 ARG A N 1
ATOM 849 C CA . ARG A 1 109 ? -2.987 -14.764 -12.350 1.00 83.50 109 ARG A CA 1
ATOM 850 C C . ARG A 1 109 ? -2.457 -15.986 -11.598 1.00 83.50 109 ARG A C 1
ATOM 852 O O . ARG A 1 109 ? -3.237 -16.683 -10.954 1.00 83.50 109 ARG A O 1
ATOM 859 N N . ASP A 1 110 ? -1.150 -16.229 -11.659 1.00 88.81 110 ASP A N 1
ATOM 860 C CA . ASP A 1 110 ? -0.492 -17.388 -11.058 1.00 88.81 110 ASP A CA 1
ATOM 861 C C . ASP A 1 110 ? -0.399 -17.245 -9.538 1.00 88.81 110 ASP A C 1
ATOM 863 O O . ASP A 1 110 ? 0.613 -16.805 -8.989 1.00 88.81 110 ASP A O 1
ATOM 867 N N . ALA A 1 111 ? -1.471 -17.627 -8.841 1.00 87.31 111 ALA A N 1
ATOM 868 C CA . ALA A 1 111 ? -1.588 -17.497 -7.390 1.00 87.31 111 ALA A CA 1
ATOM 869 C C . ALA A 1 111 ? -0.371 -18.075 -6.642 1.00 87.31 111 ALA A C 1
ATOM 871 O O . ALA A 1 111 ? 0.160 -17.417 -5.754 1.00 87.31 111 ALA A O 1
ATOM 872 N N . ALA A 1 112 ? 0.139 -19.240 -7.059 1.00 89.44 112 ALA A N 1
ATOM 873 C CA . ALA A 1 112 ? 1.323 -19.862 -6.460 1.00 89.44 112 ALA A CA 1
ATOM 874 C C . ALA A 1 112 ? 2.604 -19.010 -6.592 1.00 89.44 112 ALA A C 1
ATOM 876 O O . ALA A 1 112 ? 3.448 -19.018 -5.697 1.00 89.44 112 ALA A O 1
ATOM 877 N N . LEU A 1 113 ? 2.764 -18.244 -7.678 1.00 90.06 113 LEU A N 1
ATOM 878 C CA . LEU A 1 113 ? 3.900 -17.333 -7.850 1.00 90.06 113 LEU A CA 1
ATOM 879 C C . LEU A 1 113 ? 3.763 -16.105 -6.940 1.00 90.06 113 LEU A C 1
ATOM 881 O O . LEU A 1 113 ? 4.724 -15.709 -6.281 1.00 90.06 113 LEU A O 1
ATOM 885 N N . VAL A 1 114 ? 2.550 -15.549 -6.851 1.00 90.62 114 VAL A N 1
ATOM 886 C CA . VAL A 1 114 ? 2.231 -14.410 -5.974 1.00 90.62 114 VAL A CA 1
ATOM 887 C C . VAL A 1 114 ? 2.379 -14.785 -4.497 1.00 90.62 114 VAL A C 1
ATOM 889 O O . VAL A 1 114 ? 2.860 -13.975 -3.707 1.00 90.62 114 VAL A O 1
ATOM 892 N N . GLU A 1 115 ? 2.019 -16.011 -4.112 1.00 90.88 115 GLU A N 1
ATOM 893 C CA . GLU A 1 115 ? 2.218 -16.503 -2.748 1.00 90.88 115 GLU A CA 1
ATOM 894 C C . GLU A 1 115 ? 3.696 -16.717 -2.406 1.00 90.88 115 GLU A C 1
ATOM 896 O O . GLU A 1 115 ? 4.097 -16.319 -1.314 1.00 90.88 115 GLU A O 1
ATOM 901 N N . ARG A 1 116 ? 4.526 -17.233 -3.328 1.00 90.44 116 ARG A N 1
ATOM 902 C CA . ARG A 1 116 ? 5.986 -17.317 -3.118 1.00 90.44 116 ARG A CA 1
ATOM 903 C C . ARG A 1 116 ? 6.625 -15.935 -2.953 1.00 90.44 116 ARG A C 1
ATOM 905 O O . ARG A 1 116 ? 7.355 -15.713 -1.986 1.00 90.44 116 ARG A O 1
ATOM 912 N N . ALA A 1 117 ? 6.286 -14.983 -3.826 1.00 90.88 117 ALA A N 1
ATOM 913 C CA . ALA A 1 117 ? 6.729 -13.593 -3.694 1.00 90.88 117 ALA A CA 1
ATOM 914 C C . ALA A 1 117 ? 6.273 -12.974 -2.357 1.00 90.88 117 ALA A C 1
ATOM 916 O O . ALA A 1 117 ? 7.063 -12.336 -1.665 1.00 90.88 117 ALA A O 1
ATOM 917 N N . TRP A 1 118 ? 5.026 -13.228 -1.938 1.00 92.25 118 TRP A N 1
ATOM 918 C CA . TRP A 1 118 ? 4.528 -12.792 -0.631 1.00 92.25 118 TRP A CA 1
ATOM 919 C C . TRP A 1 118 ? 5.319 -13.399 0.533 1.00 92.25 118 TRP A C 1
ATOM 921 O O . TRP A 1 118 ? 5.677 -12.671 1.456 1.00 92.25 118 TRP A O 1
ATOM 931 N N . THR A 1 119 ? 5.620 -14.703 0.505 1.00 92.06 119 THR A N 1
ATOM 932 C CA . THR A 1 119 ? 6.413 -15.331 1.574 1.00 92.06 119 THR A CA 1
ATOM 933 C C . THR A 1 119 ? 7.812 -14.736 1.678 1.00 92.06 119 THR A C 1
ATOM 935 O O . THR A 1 119 ? 8.274 -14.539 2.795 1.00 92.06 119 THR A O 1
ATOM 938 N N . PHE A 1 120 ? 8.438 -14.366 0.554 1.00 89.69 120 PHE A N 1
ATOM 939 C CA . PHE A 1 120 ? 9.741 -13.697 0.541 1.00 89.69 120 PHE A CA 1
ATOM 940 C C . PHE A 1 120 ? 9.688 -12.298 1.178 1.00 89.69 120 PHE A C 1
ATOM 942 O O . PHE A 1 120 ? 10.540 -11.949 1.993 1.00 89.69 120 PHE A O 1
ATOM 949 N N . TYR A 1 121 ? 8.650 -11.506 0.884 1.00 91.00 121 TYR A N 1
ATOM 950 C CA . TYR A 1 121 ? 8.438 -10.230 1.576 1.00 91.00 121 TYR A CA 1
ATOM 951 C C . TYR A 1 121 ? 8.135 -10.415 3.068 1.00 91.00 121 TYR A C 1
ATOM 953 O O . TYR A 1 121 ? 8.587 -9.624 3.892 1.00 91.00 121 TYR A O 1
ATOM 961 N N . GLU A 1 122 ? 7.384 -11.452 3.445 1.00 90.62 122 GLU A N 1
ATOM 962 C CA . GLU A 1 122 ? 7.043 -11.715 4.843 1.00 90.62 122 GLU A CA 1
ATOM 963 C C . GLU A 1 122 ? 8.255 -12.192 5.662 1.00 90.62 122 GLU A C 1
ATOM 965 O O . GLU A 1 122 ? 8.399 -11.780 6.814 1.00 90.62 122 GLU A O 1
ATOM 970 N N . THR A 1 123 ? 9.152 -13.005 5.091 1.00 90.44 123 THR A N 1
ATOM 971 C CA . THR A 1 123 ? 10.417 -13.386 5.741 1.00 90.44 123 THR A CA 1
ATOM 972 C C . THR A 1 123 ? 11.370 -12.199 5.836 1.00 90.44 123 THR A C 1
ATOM 974 O O . THR A 1 123 ? 11.874 -11.930 6.925 1.00 90.44 123 THR A O 1
ATOM 977 N N . ALA A 1 124 ? 11.548 -11.425 4.762 1.00 88.38 124 ALA A N 1
ATOM 978 C CA . ALA A 1 124 ? 12.398 -10.234 4.771 1.00 88.38 124 ALA A CA 1
ATOM 979 C C . ALA A 1 124 ? 11.885 -9.142 5.735 1.00 88.38 124 ALA A C 1
ATOM 981 O O . ALA A 1 124 ? 12.678 -8.486 6.405 1.00 88.38 124 ALA A O 1
ATOM 982 N N . PHE A 1 125 ? 10.564 -8.979 5.880 1.00 88.38 125 PHE A N 1
ATOM 983 C CA . PHE A 1 125 ? 9.971 -8.020 6.823 1.00 88.38 125 PHE A CA 1
ATOM 984 C C . PHE A 1 125 ? 10.057 -8.475 8.286 1.00 88.38 125 PHE A C 1
ATOM 986 O O . PHE A 1 125 ? 10.166 -7.637 9.183 1.00 88.38 125 PHE A O 1
ATOM 993 N N . LYS A 1 126 ? 10.035 -9.790 8.545 1.00 87.69 126 LYS A N 1
ATOM 994 C CA . LYS A 1 126 ? 10.347 -10.342 9.874 1.00 87.69 126 LYS A CA 1
ATOM 995 C C . LYS A 1 126 ? 11.830 -10.160 10.198 1.00 87.69 126 LYS A C 1
ATOM 997 O O . LYS A 1 126 ? 12.139 -9.646 11.262 1.00 87.69 126 LYS A O 1
ATOM 1002 N N . ALA A 1 127 ? 12.725 -10.455 9.254 1.00 83.50 127 ALA A N 1
ATOM 1003 C CA . ALA A 1 127 ? 14.166 -10.254 9.415 1.00 83.50 127 ALA A CA 1
ATOM 1004 C C . ALA A 1 127 ? 14.573 -8.773 9.578 1.00 83.50 127 ALA A C 1
ATOM 1006 O O . ALA A 1 127 ? 15.570 -8.486 10.231 1.00 83.50 127 ALA A O 1
ATOM 1007 N N . SER A 1 128 ? 13.805 -7.821 9.027 1.00 76.88 128 SER A N 1
ATOM 1008 C CA . SER A 1 128 ? 14.028 -6.382 9.249 1.00 76.88 128 SER A CA 1
ATOM 1009 C C . SER A 1 128 ? 13.367 -5.838 10.523 1.00 76.88 128 SER A C 1
ATOM 1011 O O . SER A 1 128 ? 13.469 -4.637 10.808 1.00 76.88 128 SER A O 1
ATOM 1013 N N . ALA A 1 129 ? 12.665 -6.671 11.300 1.00 73.31 129 ALA A N 1
ATOM 1014 C CA . ALA A 1 129 ? 12.259 -6.319 12.654 1.00 73.31 129 ALA A CA 1
ATOM 1015 C C . ALA A 1 129 ? 13.487 -6.323 13.581 1.00 73.31 129 ALA A C 1
ATOM 1017 O O . ALA A 1 129 ? 14.337 -7.201 13.460 1.00 73.31 129 ALA A O 1
ATOM 1018 N N . PRO A 1 130 ? 13.606 -5.357 14.512 1.00 50.06 130 PRO A N 1
ATOM 1019 C CA . PRO A 1 130 ? 14.687 -5.353 15.489 1.00 50.06 130 PRO A CA 1
ATOM 1020 C C . PRO A 1 130 ? 14.447 -6.460 16.522 1.00 50.06 130 PRO A C 1
ATOM 1022 O O . PRO A 1 130 ? 13.893 -6.217 17.596 1.00 50.06 130 PRO A O 1
ATOM 1025 N N . GLU A 1 131 ? 14.834 -7.686 16.183 1.00 48.34 131 GLU A N 1
ATOM 1026 C CA . GLU A 1 131 ? 14.750 -8.818 17.095 1.00 48.34 131 GLU A CA 1
ATOM 1027 C C . GLU A 1 131 ? 15.923 -8.796 18.075 1.00 48.34 131 GLU A C 1
ATOM 1029 O O . GLU A 1 131 ? 17.087 -9.010 17.731 1.00 48.34 131 GLU A O 1
ATOM 1034 N N . SER A 1 132 ? 15.584 -8.620 19.351 1.00 43.28 132 SER A N 1
ATOM 1035 C CA . SER A 1 132 ? 16.304 -9.350 20.381 1.00 43.28 132 SER A CA 1
ATOM 1036 C C . SER A 1 132 ? 16.146 -10.841 20.080 1.00 43.28 132 SER A C 1
ATOM 1038 O O . SER A 1 132 ? 15.042 -11.363 20.191 1.00 43.28 132 SER A O 1
ATOM 1040 N N . SER A 1 133 ? 17.264 -11.510 19.791 1.00 42.91 133 SER A N 1
ATOM 1041 C CA . SER A 1 133 ? 17.427 -12.965 19.935 1.00 42.91 133 SER A CA 1
ATOM 1042 C C . SER A 1 133 ? 16.717 -13.877 18.913 1.00 42.91 133 SER A C 1
ATOM 1044 O O . SER A 1 133 ? 15.684 -14.452 19.235 1.00 42.91 133 SER A O 1
ATOM 1046 N N . ALA A 1 134 ? 17.375 -14.166 17.779 1.00 35.69 134 ALA A N 1
ATOM 1047 C CA . ALA A 1 134 ? 17.685 -15.548 17.346 1.00 35.69 134 ALA A CA 1
ATOM 1048 C C . ALA A 1 134 ? 18.437 -15.586 15.996 1.00 35.69 134 ALA A C 1
ATOM 1050 O O . ALA A 1 134 ? 17.832 -15.485 14.933 1.00 35.69 134 ALA A O 1
ATOM 1051 N N . ALA A 1 135 ? 19.752 -15.818 16.031 1.00 31.36 135 ALA A N 1
ATOM 1052 C CA . ALA A 1 135 ? 20.501 -16.267 14.856 1.00 31.36 135 ALA A CA 1
ATOM 1053 C C . ALA A 1 135 ? 20.605 -17.806 14.872 1.00 31.36 135 ALA A C 1
ATOM 1055 O O . ALA A 1 135 ? 20.951 -18.359 15.920 1.00 31.36 135 ALA A O 1
ATOM 1056 N N . PRO A 1 136 ? 20.335 -18.509 13.757 1.00 36.50 136 PRO A N 1
ATOM 1057 C CA . PRO A 1 136 ? 20.677 -19.916 13.603 1.00 36.50 136 PRO A CA 1
ATOM 1058 C C . PRO A 1 136 ? 22.025 -20.057 12.879 1.00 36.50 136 PRO A C 1
ATOM 1060 O O . PRO A 1 136 ? 22.109 -19.877 11.667 1.00 36.50 136 PRO A O 1
ATOM 1063 N N . GLU A 1 137 ? 23.070 -20.419 13.622 1.00 32.72 137 GLU A N 1
ATOM 1064 C CA . GLU A 1 137 ? 24.360 -20.872 13.081 1.00 32.72 137 GLU A CA 1
ATOM 1065 C C . GLU A 1 137 ? 24.579 -22.335 13.515 1.00 32.72 137 GLU A C 1
ATOM 1067 O O . GLU A 1 137 ? 24.194 -22.717 14.625 1.00 32.72 137 GLU A O 1
ATOM 1072 N N . GLN A 1 138 ? 25.100 -23.189 12.627 1.00 29.02 138 GLN A N 1
ATOM 1073 C CA . GLN A 1 138 ? 25.060 -24.650 12.796 1.00 29.02 138 GLN A CA 1
ATOM 1074 C C . GLN A 1 138 ? 26.307 -25.258 13.469 1.00 29.02 138 GLN A C 1
ATOM 1076 O O . GLN A 1 138 ? 27.434 -24.994 13.074 1.00 29.02 138 GLN A O 1
ATOM 1081 N N . GLU A 1 139 ? 26.030 -26.179 14.402 1.00 28.59 139 GLU A N 1
ATOM 1082 C CA . GLU A 1 139 ? 26.747 -27.437 14.709 1.00 28.59 139 GLU A CA 1
ATOM 1083 C C . GLU A 1 139 ? 28.244 -27.452 15.103 1.00 28.59 139 GLU A C 1
ATOM 1085 O O . GLU A 1 139 ? 29.129 -27.300 14.269 1.00 28.59 139 GLU A O 1
ATOM 1090 N N . ALA A 1 140 ? 28.517 -27.926 16.337 1.00 26.53 140 ALA A N 1
ATOM 1091 C CA . ALA A 1 140 ? 29.272 -29.179 16.560 1.00 26.53 140 ALA A CA 1
ATOM 1092 C C . ALA A 1 140 ? 29.240 -29.706 18.026 1.00 26.53 140 ALA A C 1
ATOM 1094 O O . ALA A 1 140 ? 29.313 -28.947 18.985 1.00 26.53 140 ALA A O 1
ATOM 1095 N N . ALA A 1 141 ? 29.243 -31.044 18.164 1.00 26.80 141 ALA A N 1
ATOM 1096 C CA . ALA A 1 141 ? 29.760 -31.856 19.291 1.00 26.80 141 ALA A CA 1
ATOM 1097 C C . ALA A 1 141 ? 29.153 -31.732 20.722 1.00 26.80 141 ALA A C 1
ATOM 1099 O O . ALA A 1 141 ? 29.683 -31.061 21.604 1.00 26.80 141 ALA A O 1
ATOM 1100 N N . GLY A 1 142 ? 28.111 -32.528 21.004 1.00 26.05 142 GLY A N 1
ATOM 1101 C CA . GLY A 1 142 ? 27.471 -32.637 22.328 1.00 26.05 142 GLY A CA 1
ATOM 1102 C C . GLY A 1 142 ? 28.053 -33.636 23.351 1.00 26.05 142 GLY A C 1
ATOM 1103 O O . GLY A 1 142 ? 29.080 -34.278 23.129 1.00 26.05 142 GLY A O 1
ATOM 1104 N N . LYS A 1 143 ? 27.318 -33.833 24.466 1.00 25.81 143 LYS A N 1
ATOM 1105 C CA . LYS A 1 143 ? 27.288 -35.087 25.259 1.00 25.81 143 LYS A CA 1
ATOM 1106 C C . LYS A 1 143 ? 26.139 -35.154 26.297 1.00 25.81 143 LYS A C 1
ATOM 1108 O O . LYS A 1 143 ? 25.935 -34.207 27.041 1.00 25.81 143 LYS A O 1
ATOM 1113 N N . LYS A 1 144 ? 25.542 -36.357 26.416 1.00 25.44 144 LYS A N 1
ATOM 1114 C CA . LYS A 1 144 ? 24.747 -36.942 27.540 1.00 25.44 144 LYS A CA 1
ATOM 1115 C C . LYS A 1 144 ? 23.248 -36.575 27.752 1.00 25.44 144 LYS A C 1
ATOM 1117 O O . LYS A 1 144 ? 22.911 -35.632 28.454 1.00 25.44 144 LYS A O 1
ATOM 1122 N N . ARG A 1 145 ? 22.378 -37.484 27.262 1.00 27.02 145 ARG A N 1
ATOM 1123 C CA . ARG A 1 145 ? 21.134 -38.029 27.903 1.00 27.02 145 ARG A CA 1
ATOM 1124 C C . ARG A 1 145 ? 21.493 -38.944 29.113 1.00 27.02 145 ARG A C 1
ATOM 1126 O O . ARG A 1 145 ? 22.701 -39.153 29.281 1.00 27.02 145 ARG A O 1
ATOM 1133 N N . PRO A 1 146 ? 20.557 -39.584 29.878 1.00 33.00 146 PRO A N 1
ATOM 1134 C CA . PRO A 1 146 ? 19.068 -39.657 29.827 1.00 33.00 146 PRO A CA 1
ATOM 1135 C C . PRO A 1 146 ? 18.412 -38.910 31.037 1.00 33.00 146 PRO A C 1
ATOM 1137 O O . PRO A 1 146 ? 19.060 -37.985 31.512 1.00 33.00 146 PRO A O 1
ATOM 1140 N N . ALA A 1 147 ? 17.191 -39.131 31.575 1.00 24.09 147 ALA A N 1
ATOM 1141 C CA . ALA A 1 147 ? 16.081 -40.116 31.429 1.00 24.09 147 ALA A CA 1
ATOM 1142 C C . ALA A 1 147 ? 14.703 -39.424 31.749 1.00 24.09 147 ALA A C 1
ATOM 1144 O O . ALA A 1 147 ? 14.725 -38.248 32.100 1.00 24.09 147 ALA A O 1
ATOM 1145 N N . GLU A 1 148 ? 13.497 -39.916 31.400 1.00 23.84 148 GLU A N 1
ATOM 1146 C CA . GLU A 1 148 ? 12.620 -40.986 31.983 1.00 23.84 148 GLU A CA 1
ATOM 1147 C C . GLU A 1 148 ? 12.155 -40.738 33.448 1.00 23.84 148 GLU A C 1
ATOM 1149 O O . GLU A 1 148 ? 13.004 -40.426 34.275 1.00 23.84 148 GLU A O 1
ATOM 1154 N N . THR A 1 149 ? 10.880 -40.871 33.886 1.00 22.06 149 THR A N 1
ATOM 1155 C CA . THR A 1 149 ? 9.568 -41.187 33.243 1.00 22.06 149 THR A CA 1
ATOM 1156 C C . THR A 1 149 ? 8.378 -40.860 34.203 1.00 22.06 149 THR A C 1
ATOM 1158 O O . THR A 1 149 ? 8.571 -40.851 35.411 1.00 22.06 149 THR A O 1
ATOM 1161 N N . GLU A 1 150 ? 7.172 -40.632 33.645 1.00 26.70 150 GLU A N 1
ATOM 1162 C CA . GLU A 1 150 ? 5.792 -40.648 34.228 1.00 26.70 150 GLU A CA 1
ATOM 1163 C C . GLU A 1 150 ? 5.254 -39.668 35.316 1.00 26.70 150 GLU A C 1
ATOM 1165 O O . GLU A 1 150 ? 5.903 -39.289 36.281 1.00 26.70 150 GLU A O 1
ATOM 1170 N N . SER A 1 151 ? 3.976 -39.316 35.079 1.00 26.75 151 SER A N 1
ATOM 1171 C CA . SER A 1 151 ? 2.836 -38.895 35.927 1.00 26.75 151 SER A CA 1
ATOM 1172 C C . SER A 1 151 ? 3.011 -38.390 37.371 1.00 26.75 151 SER A C 1
ATOM 1174 O O . SER A 1 151 ? 3.314 -39.170 38.263 1.00 26.75 151 SER A O 1
ATOM 1176 N N . GLU A 1 152 ? 2.532 -37.162 37.637 1.00 25.78 152 GLU A N 1
ATOM 1177 C CA . GLU A 1 152 ? 1.266 -36.936 38.380 1.00 25.78 152 GLU A CA 1
ATOM 1178 C C . GLU A 1 152 ? 0.776 -35.467 38.298 1.00 25.78 152 GLU A C 1
ATOM 1180 O O . GLU A 1 152 ? 1.562 -34.525 38.187 1.00 25.78 152 GLU A O 1
ATOM 1185 N N . GLU A 1 153 ? -0.546 -35.263 38.361 1.00 29.28 153 GLU A N 1
ATOM 1186 C CA . GLU A 1 153 ? -1.172 -33.980 38.739 1.00 29.28 153 GLU A CA 1
ATOM 1187 C C . GLU A 1 153 ? -0.970 -33.751 40.259 1.00 29.28 153 GLU A C 1
ATOM 1189 O O . GLU A 1 153 ? -0.949 -34.743 40.985 1.00 29.28 153 GLU A O 1
ATOM 1194 N N . PRO A 1 154 ? -0.875 -32.506 40.796 1.00 31.62 154 PRO A N 1
ATOM 1195 C CA . PRO A 1 154 ? -1.977 -31.547 40.657 1.00 31.62 154 PRO A CA 1
ATOM 1196 C C . PRO A 1 154 ? -1.633 -30.036 40.605 1.00 31.62 154 PRO A C 1
ATOM 1198 O O . PRO A 1 154 ? -0.683 -29.524 41.192 1.00 31.62 154 PRO A O 1
ATOM 1201 N N . ALA A 1 155 ? -2.540 -29.300 39.957 1.00 30.08 155 ALA A N 1
ATOM 1202 C CA . ALA A 1 155 ? -2.900 -27.883 40.122 1.00 30.08 155 ALA A CA 1
ATOM 1203 C C . ALA A 1 155 ? -2.013 -26.914 40.961 1.00 30.08 155 ALA A C 1
ATOM 1205 O O . ALA A 1 155 ? -2.032 -26.957 42.194 1.00 30.08 155 ALA A O 1
ATOM 1206 N N . LYS A 1 156 ? -1.533 -25.823 40.319 1.00 27.59 156 LYS A N 1
ATOM 1207 C CA . LYS A 1 156 ? -2.043 -24.440 40.569 1.00 27.59 156 LYS A CA 1
ATOM 1208 C C . LYS A 1 156 ? -1.403 -23.323 39.712 1.00 27.59 156 LYS A C 1
ATOM 1210 O O . LYS A 1 156 ? -0.193 -23.255 39.559 1.00 27.59 156 LYS A O 1
ATOM 1215 N N . LYS A 1 157 ? -2.255 -22.342 39.351 1.00 27.42 157 LYS A N 1
ATOM 1216 C CA . LYS A 1 157 ? -1.987 -20.993 38.775 1.00 27.42 157 LYS A CA 1
ATOM 1217 C C . LYS A 1 157 ? -1.772 -20.888 37.256 1.00 27.42 157 LYS A C 1
ATOM 1219 O O . LYS A 1 157 ? -0.684 -20.591 36.773 1.00 27.42 157 LYS A O 1
ATOM 1224 N N . ALA A 1 158 ? -2.887 -20.949 36.526 1.00 29.58 158 ALA A N 1
ATOM 1225 C CA . ALA A 1 158 ? -2.993 -20.354 35.197 1.00 29.58 158 ALA A CA 1
ATOM 1226 C C . ALA A 1 158 ? -2.806 -18.822 35.254 1.00 29.58 158 ALA A C 1
ATOM 1228 O O . ALA A 1 158 ? -3.463 -18.140 36.044 1.00 29.58 158 ALA A O 1
ATOM 1229 N N . LYS A 1 159 ? -1.954 -18.278 34.378 1.00 26.89 159 LYS A N 1
ATOM 1230 C CA . LYS A 1 159 ? -2.034 -16.877 33.945 1.00 26.89 159 LYS A CA 1
ATOM 1231 C C . LYS A 1 159 ? -3.001 -16.817 32.764 1.00 26.89 159 LYS A C 1
ATOM 1233 O O . LYS A 1 159 ? -2.611 -17.129 31.645 1.00 26.89 159 LYS A O 1
ATOM 1238 N N . THR A 1 160 ? -4.252 -16.441 33.008 1.00 27.75 160 THR A N 1
ATOM 1239 C CA . THR A 1 160 ? -5.198 -16.165 31.920 1.00 27.75 160 THR A CA 1
ATOM 1240 C C . THR A 1 160 ? -4.908 -14.775 31.366 1.00 27.75 160 THR A C 1
ATOM 1242 O O . THR A 1 160 ? -5.097 -13.780 32.065 1.00 27.75 160 THR A O 1
ATOM 1245 N N . GLU A 1 161 ? -4.422 -14.698 30.131 1.00 35.47 161 GLU A N 1
ATOM 1246 C CA . GLU A 1 161 ? -4.189 -13.425 29.450 1.00 35.47 161 GLU A CA 1
ATOM 1247 C C . GLU A 1 161 ? -5.535 -12.780 29.073 1.00 35.47 161 GLU A C 1
ATOM 1249 O O . GLU A 1 161 ? -6.334 -13.368 28.339 1.00 35.47 161 GLU A O 1
ATOM 1254 N N . ASP A 1 162 ? -5.805 -11.577 29.595 1.00 39.19 162 ASP A N 1
ATOM 1255 C CA . ASP A 1 162 ? -7.045 -10.825 29.350 1.00 39.19 162 ASP A CA 1
ATOM 1256 C C . ASP A 1 162 ? -7.079 -10.355 27.885 1.00 39.19 162 ASP A C 1
ATOM 1258 O O . ASP A 1 162 ? -6.560 -9.291 27.538 1.00 39.19 162 ASP A O 1
ATOM 1262 N N . GLN A 1 163 ? -7.653 -11.165 26.985 1.00 45.38 163 GLN A N 1
ATOM 1263 C CA . GLN A 1 163 ? -7.851 -10.727 25.604 1.00 45.38 163 GLN A CA 1
ATOM 1264 C C . GLN A 1 163 ? -8.774 -9.497 25.583 1.00 45.38 163 GLN A C 1
ATOM 1266 O O . GLN A 1 163 ? -9.877 -9.554 26.133 1.00 45.38 163 GLN A O 1
ATOM 1271 N N . PRO A 1 164 ? -8.398 -8.408 24.884 1.00 53.47 164 PRO A N 1
ATOM 1272 C CA . PRO A 1 164 ? -9.202 -7.197 24.851 1.00 53.47 164 PRO A CA 1
ATOM 1273 C C . PRO A 1 164 ? -10.557 -7.472 24.189 1.00 53.47 164 PRO A C 1
ATOM 1275 O O . PRO A 1 164 ? -10.654 -7.723 22.979 1.00 53.47 164 PRO A O 1
ATOM 1278 N N . LEU A 1 165 ? -11.615 -7.418 25.004 1.00 70.31 165 LEU A N 1
ATOM 1279 C CA . LEU A 1 165 ? -12.994 -7.648 24.590 1.00 70.31 165 LEU A CA 1
ATOM 1280 C C . LEU A 1 165 ? -13.385 -6.674 23.474 1.00 70.31 165 LEU A C 1
ATOM 1282 O O . LEU A 1 165 ? -13.345 -5.452 23.614 1.00 70.31 165 LEU A O 1
ATOM 1286 N N . LYS A 1 166 ? -13.804 -7.223 22.331 1.00 82.75 166 LYS A N 1
ATOM 1287 C CA . LYS A 1 166 ? -14.159 -6.452 21.127 1.00 82.75 166 LYS A CA 1
ATOM 1288 C C . LYS A 1 166 ? -15.594 -5.916 21.230 1.00 82.75 166 LYS A C 1
ATOM 1290 O O . LYS A 1 166 ? -16.429 -6.217 20.376 1.00 82.75 166 LYS A O 1
ATOM 1295 N N . TRP A 1 167 ? -15.866 -5.115 22.266 1.00 84.88 167 TRP A N 1
ATOM 1296 C CA . TRP A 1 167 ? -17.181 -4.559 22.626 1.00 84.88 167 TRP A CA 1
ATOM 1297 C C . TRP A 1 167 ? -17.968 -4.020 21.424 1.00 84.88 167 TRP A C 1
ATOM 1299 O O . TRP A 1 167 ? -19.101 -4.433 21.188 1.00 84.88 167 TRP A O 1
ATOM 1309 N N . THR A 1 168 ? -17.342 -3.199 20.575 1.00 83.62 168 THR A N 1
ATOM 1310 C CA . THR A 1 168 ? -17.988 -2.618 19.380 1.00 83.62 168 THR A CA 1
ATOM 1311 C C . THR A 1 168 ? -18.476 -3.647 18.350 1.00 83.62 168 THR A C 1
ATOM 1313 O O . THR A 1 168 ? -19.376 -3.338 17.570 1.00 83.62 168 THR A O 1
ATOM 1316 N N . LYS A 1 169 ? -17.922 -4.870 18.320 1.00 87.12 169 LYS A N 1
ATOM 1317 C CA . LYS A 1 169 ? -18.429 -5.970 17.480 1.00 87.12 169 LYS A CA 1
ATOM 1318 C C . LYS A 1 169 ? -19.616 -6.679 18.127 1.00 87.12 169 LYS A C 1
ATOM 1320 O O . LYS A 1 169 ? -20.563 -7.004 17.417 1.00 87.12 169 LYS A O 1
ATOM 1325 N N . LEU A 1 170 ? -19.574 -6.890 19.443 1.00 86.62 170 LEU A N 1
ATOM 1326 C CA . LEU A 1 170 ? -20.657 -7.519 20.206 1.00 86.62 170 LEU A CA 1
ATOM 1327 C C . LEU A 1 170 ? -21.926 -6.655 20.159 1.00 86.62 170 LEU A C 1
ATOM 1329 O O . LEU A 1 170 ? -22.974 -7.135 19.735 1.00 86.62 170 LEU A O 1
ATOM 1333 N N . ILE A 1 171 ? -21.795 -5.356 20.451 1.00 86.44 171 ILE A N 1
ATOM 1334 C CA . ILE A 1 171 ? -22.896 -4.377 20.408 1.00 86.44 171 ILE A CA 1
ATOM 1335 C C . ILE A 1 171 ? -23.522 -4.317 19.002 1.00 86.44 171 ILE A C 1
ATOM 1337 O O . ILE A 1 171 ? -24.738 -4.423 18.857 1.00 86.44 171 ILE A O 1
ATOM 1341 N N . LYS A 1 172 ? -22.701 -4.253 17.941 1.00 85.75 172 LYS A N 1
ATOM 1342 C CA . LYS A 1 172 ? -23.190 -4.306 16.548 1.00 85.75 172 LYS A CA 1
ATOM 1343 C C . LYS A 1 172 ? -23.898 -5.612 16.199 1.00 85.75 172 LYS A C 1
ATOM 1345 O O . LYS A 1 172 ? -24.827 -5.586 15.398 1.00 85.75 172 LYS A O 1
ATOM 1350 N N . SER A 1 173 ? -23.447 -6.742 16.740 1.00 85.94 173 SER A N 1
ATOM 1351 C CA . SER A 1 173 ? -24.068 -8.042 16.477 1.00 85.94 173 SER A CA 1
ATOM 1352 C C . SER A 1 173 ? -25.426 -8.178 17.162 1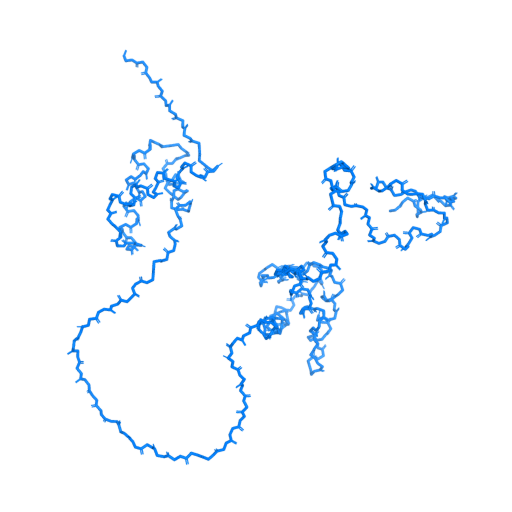.00 85.94 173 SER A C 1
ATOM 1354 O O . SER A 1 173 ? -26.314 -8.787 16.576 1.00 85.94 173 SER A O 1
ATOM 1356 N N . ALA A 1 174 ? -25.581 -7.622 18.366 1.00 84.56 174 ALA A N 1
ATOM 1357 C CA . ALA A 1 174 ? -26.850 -7.586 19.089 1.00 84.56 174 ALA A CA 1
ATOM 1358 C C . ALA A 1 174 ? -27.859 -6.644 18.404 1.00 84.56 174 ALA A C 1
ATOM 1360 O O . ALA A 1 174 ? -28.941 -7.078 18.026 1.00 8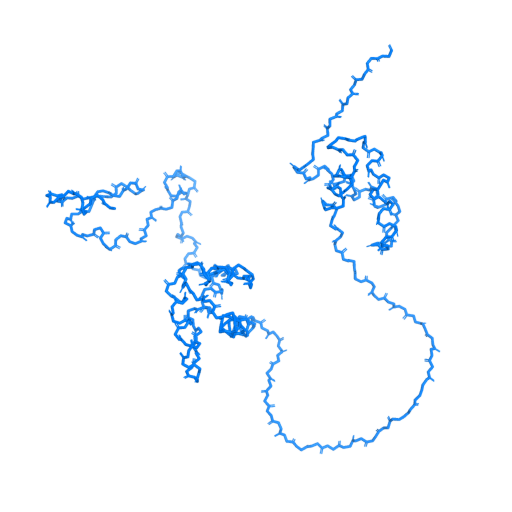4.56 174 ALA A O 1
ATOM 1361 N N . LEU A 1 175 ? -27.466 -5.402 18.088 1.00 83.94 175 LEU A N 1
ATOM 1362 C CA . LEU A 1 175 ? -28.320 -4.484 17.315 1.00 83.94 175 LEU A CA 1
ATOM 1363 C C . LEU A 1 175 ? -28.720 -5.077 15.950 1.00 83.94 175 LEU A C 1
ATOM 1365 O O . LEU A 1 175 ? -29.872 -5.002 15.538 1.00 83.94 175 LEU A O 1
ATOM 1369 N N . LYS A 1 176 ? -27.802 -5.743 15.238 1.00 84.12 176 LYS A N 1
ATOM 1370 C CA . LYS A 1 176 ? -28.137 -6.349 13.939 1.00 84.12 176 LYS A CA 1
ATOM 1371 C C . LYS A 1 176 ? -29.107 -7.541 14.038 1.00 84.12 176 LYS A C 1
ATOM 1373 O O . LYS A 1 176 ? -29.718 -7.862 13.022 1.00 84.12 176 LYS A O 1
ATOM 1378 N N . SER A 1 177 ? -29.250 -8.196 15.195 1.00 80.00 177 SER A N 1
ATOM 1379 C CA . SER A 1 177 ? -30.134 -9.363 15.336 1.00 80.00 177 SER A CA 1
ATOM 1380 C C . SER A 1 177 ? -31.582 -9.020 15.689 1.00 80.00 177 SER A C 1
ATOM 1382 O O . SER A 1 177 ? -32.459 -9.811 15.358 1.00 80.00 177 SER A O 1
ATOM 1384 N N . VAL A 1 178 ? -31.841 -7.870 16.322 1.00 71.81 178 VAL A N 1
ATOM 1385 C CA . VAL A 1 178 ? -33.193 -7.494 16.788 1.00 71.81 178 VAL A CA 1
ATOM 1386 C C . VAL A 1 178 ? -33.809 -6.359 15.964 1.00 71.81 178 VAL A C 1
ATOM 1388 O O . VAL A 1 178 ? -35.014 -6.340 15.734 1.00 71.81 178 VAL A O 1
ATOM 1391 N N . GLY A 1 179 ? -32.989 -5.427 15.480 1.00 69.69 179 GLY A N 1
ATOM 1392 C CA . GLY A 1 179 ? -33.443 -4.216 14.802 1.00 69.69 179 GLY A CA 1
ATOM 1393 C C . GLY A 1 179 ? -32.465 -3.073 15.056 1.00 69.69 179 GLY A C 1
ATOM 1394 O O . GLY A 1 179 ? -31.757 -3.064 16.058 1.00 69.69 179 GLY A O 1
ATOM 1395 N N . LYS A 1 180 ? -32.403 -2.095 14.145 1.00 71.25 180 LYS A N 1
ATOM 1396 C CA . LYS A 1 180 ? -31.414 -0.995 14.216 1.00 71.25 180 LYS A CA 1
ATOM 1397 C C . LYS A 1 180 ? -31.502 -0.145 15.496 1.00 71.25 180 LYS A C 1
ATOM 1399 O O . LYS A 1 180 ? -30.568 0.603 15.764 1.00 71.25 180 LYS A O 1
ATOM 1404 N N . GLU A 1 181 ? -32.592 -0.267 16.244 1.00 72.38 181 GLU A N 1
ATOM 1405 C CA . GLU A 1 181 ? -32.916 0.486 17.448 1.00 72.38 181 GLU A CA 1
ATOM 1406 C C . GLU A 1 181 ? -33.377 -0.492 18.539 1.00 72.38 181 GLU A C 1
ATOM 1408 O O . GLU A 1 181 ? -34.123 -1.432 18.254 1.00 72.38 181 GLU A O 1
ATOM 1413 N N . LEU A 1 182 ? -32.895 -0.302 19.769 1.00 75.62 182 LEU A N 1
ATOM 1414 C CA . LEU A 1 182 ? -33.256 -1.107 20.934 1.00 75.62 182 LEU A CA 1
ATOM 1415 C C . LEU A 1 182 ? -33.010 -0.308 22.221 1.00 75.62 182 LEU A C 1
ATOM 1417 O O . LEU A 1 182 ? -32.030 0.432 22.307 1.00 75.62 182 LEU A O 1
ATOM 1421 N N . GLU A 1 183 ? -33.848 -0.524 23.235 1.00 76.06 183 GLU A N 1
ATOM 1422 C CA . GLU A 1 183 ? -33.651 0.013 24.585 1.00 76.06 183 GLU A CA 1
ATOM 1423 C C . GLU A 1 183 ? -32.297 -0.413 25.184 1.00 76.06 183 GLU A C 1
ATOM 1425 O O . GLU A 1 183 ? -31.859 -1.563 25.058 1.00 76.06 183 GLU A O 1
ATOM 1430 N N . LEU A 1 184 ? -31.642 0.522 25.878 1.00 78.88 184 LEU A N 1
ATOM 1431 C CA . LEU A 1 184 ? -30.269 0.373 26.373 1.00 78.88 184 LEU A CA 1
ATOM 1432 C C . LEU A 1 184 ? -30.068 -0.812 27.318 1.00 78.88 184 LEU A C 1
ATOM 1434 O O . LEU A 1 184 ? -29.069 -1.527 27.199 1.00 78.88 184 LEU A O 1
ATOM 1438 N N . ASP A 1 185 ? -30.997 -1.030 28.246 1.00 78.75 185 ASP A N 1
ATOM 1439 C CA . ASP A 1 185 ? -30.889 -2.120 29.214 1.00 78.75 185 ASP A CA 1
ATOM 1440 C C . ASP A 1 185 ? -31.153 -3.493 28.580 1.00 78.75 185 ASP A C 1
ATOM 1442 O O . ASP A 1 185 ? -30.427 -4.442 28.877 1.00 78.75 185 ASP A O 1
ATOM 1446 N N . ALA A 1 186 ? -32.061 -3.592 27.605 1.00 83.12 186 ALA A N 1
ATOM 1447 C CA . ALA A 1 186 ? -32.252 -4.827 26.840 1.00 83.12 186 ALA A CA 1
ATOM 1448 C C . ALA A 1 186 ? -31.001 -5.183 26.006 1.00 83.12 186 ALA A C 1
ATOM 1450 O O . ALA A 1 186 ? -30.578 -6.342 25.956 1.00 83.12 186 ALA A O 1
ATOM 1451 N N . LEU A 1 187 ? -30.352 -4.180 25.399 1.00 83.31 187 LEU A N 1
ATOM 1452 C CA . LEU A 1 187 ? -29.131 -4.367 24.606 1.00 83.31 187 LEU A CA 1
ATOM 1453 C C . LEU A 1 187 ? -27.965 -4.841 25.484 1.00 83.31 187 LEU A C 1
ATOM 1455 O O . LEU A 1 187 ? -27.190 -5.722 25.102 1.00 83.31 187 LEU A O 1
ATOM 1459 N N . ARG A 1 188 ? -27.862 -4.256 26.677 1.00 83.88 188 ARG A N 1
ATOM 1460 C CA . ARG A 1 188 ? -26.895 -4.599 27.720 1.00 83.88 188 ARG A CA 1
ATOM 1461 C C . ARG A 1 188 ? -27.056 -6.046 28.176 1.00 83.88 188 ARG A C 1
ATOM 1463 O O . ARG A 1 188 ? -26.063 -6.770 28.196 1.00 83.88 188 ARG A O 1
ATOM 1470 N N . GLU A 1 189 ? -28.2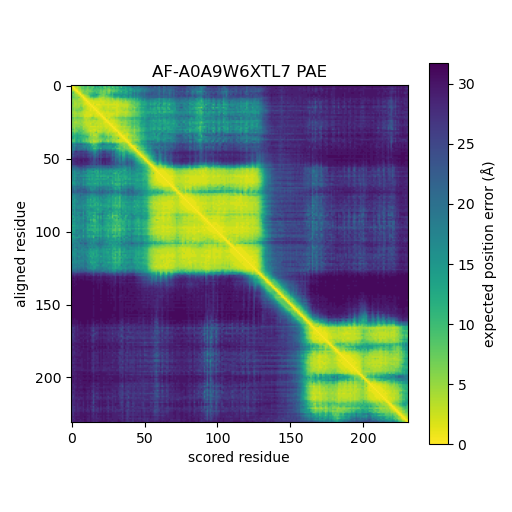70 -6.493 28.493 1.00 85.56 189 GLU A N 1
ATOM 1471 C CA . GLU A 1 189 ? -28.520 -7.884 28.895 1.00 85.56 189 GLU A CA 1
ATOM 1472 C C . GLU A 1 189 ? -28.195 -8.879 27.775 1.00 85.56 189 GLU A C 1
ATOM 1474 O O . GLU A 1 189 ? -27.513 -9.876 28.020 1.00 85.56 189 GLU A O 1
ATOM 1479 N N . GLN A 1 190 ? -28.574 -8.581 26.528 1.00 84.81 190 GLN A N 1
ATOM 1480 C CA . GLN A 1 190 ? -28.264 -9.444 25.386 1.00 84.81 190 GLN A CA 1
ATOM 1481 C C . GLN A 1 190 ? -26.748 -9.567 25.135 1.00 84.81 190 GLN A C 1
ATOM 1483 O O . GLN A 1 190 ? -26.256 -10.659 24.839 1.00 84.81 190 GLN A O 1
ATOM 1488 N N . VAL A 1 191 ? -25.987 -8.474 25.273 1.00 86.75 191 VAL A N 1
ATOM 1489 C CA . VAL A 1 191 ? -24.521 -8.489 25.125 1.00 86.75 191 VAL A CA 1
ATOM 1490 C C . VAL A 1 191 ? -23.839 -9.205 26.295 1.00 86.75 191 VAL A C 1
ATOM 1492 O O . VAL A 1 191 ? -22.916 -9.982 26.056 1.00 86.75 191 VAL A O 1
ATOM 1495 N N . LEU A 1 192 ? -24.301 -9.014 27.535 1.00 85.06 192 LEU A N 1
ATOM 1496 C CA . LEU A 1 192 ? -23.780 -9.739 28.702 1.00 85.06 192 LEU A CA 1
ATOM 1497 C C . LEU A 1 192 ? -24.023 -11.247 28.585 1.00 85.06 192 LEU A C 1
ATOM 1499 O O . LEU A 1 192 ? -23.095 -12.027 28.801 1.00 85.06 192 LEU A O 1
ATOM 1503 N N . LYS 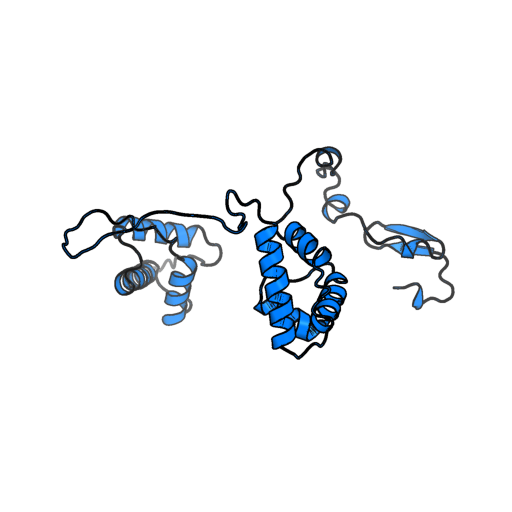A 1 193 ? -25.220 -11.654 28.150 1.00 86.25 193 LYS A N 1
ATOM 1504 C CA . LYS A 1 193 ? -25.548 -13.058 27.892 1.00 86.25 193 LYS A CA 1
ATOM 1505 C C . LYS A 1 193 ? -24.614 -13.668 26.839 1.00 86.25 193 LYS A C 1
ATOM 1507 O O . LYS A 1 193 ? -23.998 -14.693 27.099 1.00 86.25 193 LYS A O 1
ATOM 1512 N N . GLN A 1 194 ? -24.364 -12.971 25.724 1.00 84.19 194 GLN A N 1
ATOM 1513 C CA . GLN A 1 194 ? -23.382 -13.419 24.721 1.00 84.19 194 GLN A CA 1
ATOM 1514 C C . GLN A 1 194 ? -21.934 -13.521 25.236 1.00 84.19 194 GLN A C 1
ATOM 1516 O O . GLN A 1 194 ? -21.153 -14.275 24.655 1.00 84.19 194 GLN A O 1
ATOM 1521 N N . ILE A 1 195 ? -21.546 -12.755 26.260 1.00 85.12 195 ILE A N 1
ATOM 1522 C CA . ILE A 1 195 ? -20.212 -12.841 26.879 1.00 85.12 195 ILE A CA 1
ATOM 1523 C C . ILE A 1 195 ? -20.129 -14.067 27.800 1.00 85.12 195 ILE A C 1
ATOM 1525 O O . ILE A 1 195 ? -19.114 -14.764 27.771 1.00 85.12 195 ILE A O 1
ATOM 1529 N N . GLN A 1 196 ? -21.201 -14.357 28.546 1.00 82.56 196 GLN A N 1
ATOM 1530 C CA . GLN A 1 196 ? -21.329 -15.546 29.396 1.00 82.56 196 GLN A CA 1
ATOM 1531 C C . GLN A 1 196 ? -21.383 -16.838 28.560 1.00 82.56 196 GLN A C 1
ATOM 1533 O O . GLN A 1 196 ? -20.541 -17.710 28.757 1.00 82.56 196 GLN A O 1
ATOM 1538 N N . ASP A 1 197 ? -22.276 -16.924 27.564 1.00 80.31 197 ASP A N 1
ATOM 1539 C CA . ASP A 1 197 ? -22.430 -18.090 26.668 1.00 80.31 197 ASP A CA 1
ATOM 1540 C C . ASP A 1 197 ? -21.132 -18.457 25.925 1.00 80.31 197 ASP A C 1
ATOM 1542 O O . ASP A 1 197 ? -20.895 -19.617 25.596 1.00 80.31 197 ASP A O 1
ATOM 1546 N N . LYS A 1 198 ? -20.281 -17.466 25.632 1.00 78.12 198 LYS A N 1
ATOM 1547 C CA . LYS A 1 198 ? -19.013 -17.655 24.905 1.00 78.12 198 LYS A CA 1
ATOM 1548 C C . LYS A 1 198 ? -17.789 -17.732 25.820 1.00 78.12 198 LYS A C 1
ATOM 1550 O O . LYS A 1 198 ? -16.674 -17.718 25.303 1.00 78.12 198 LYS A O 1
ATOM 1555 N N . ALA A 1 199 ? -17.982 -17.755 27.144 1.00 72.69 199 ALA A N 1
ATOM 1556 C CA . ALA A 1 199 ? -16.924 -17.746 28.160 1.00 72.69 199 ALA A CA 1
ATOM 1557 C C . ALA A 1 199 ? -15.825 -16.686 27.904 1.00 72.69 199 ALA A C 1
ATOM 1559 O O . ALA A 1 199 ? -14.644 -16.909 28.158 1.00 72.69 199 ALA A O 1
ATOM 1560 N N . LEU A 1 200 ? -16.209 -15.520 27.366 1.00 63.00 200 LEU A N 1
ATOM 1561 C CA . LEU A 1 200 ? -15.268 -14.522 26.840 1.00 63.00 200 LEU A CA 1
ATOM 1562 C C . LEU A 1 200 ? -14.536 -13.726 27.931 1.00 63.00 200 LEU A C 1
ATOM 1564 O O . LEU A 1 200 ? -13.553 -13.054 27.628 1.00 63.00 200 LEU A O 1
ATOM 1568 N N . SER A 1 201 ? -15.013 -13.758 29.178 1.00 63.12 201 SER A N 1
ATOM 1569 C CA . SER A 1 201 ? -14.370 -13.090 30.310 1.00 63.12 201 SER A CA 1
ATOM 1570 C C . SER A 1 201 ? -14.798 -13.694 31.646 1.00 63.12 201 SER A C 1
ATOM 1572 O O . SER A 1 201 ? -15.951 -14.080 31.816 1.00 63.12 201 SER A O 1
ATOM 1574 N N . SER A 1 202 ? -13.877 -13.709 32.611 1.00 62.31 202 SER A N 1
ATOM 1575 C CA . SER A 1 202 ? -14.118 -14.046 34.021 1.00 62.31 202 SER A CA 1
ATOM 1576 C C . SER A 1 202 ? -14.386 -12.816 34.906 1.00 62.31 202 SER A C 1
ATOM 1578 O O . SER A 1 202 ? -14.502 -12.945 36.126 1.00 62.31 202 SER A O 1
ATOM 1580 N N . LYS A 1 203 ? -14.469 -11.610 34.321 1.00 74.00 203 LYS A N 1
ATOM 1581 C CA . LYS A 1 203 ? -14.744 -10.362 35.050 1.00 74.00 203 LYS A CA 1
ATOM 1582 C C . LYS A 1 203 ? -16.150 -10.374 35.656 1.00 74.00 203 LYS A C 1
ATOM 1584 O O . LYS A 1 203 ? -17.096 -10.899 35.073 1.00 74.00 203 LYS A O 1
ATOM 1589 N N . SER A 1 204 ? -16.290 -9.752 36.829 1.00 78.81 204 SER A N 1
ATOM 1590 C CA . SER A 1 204 ? -17.587 -9.652 37.507 1.00 78.81 204 SER A CA 1
ATOM 1591 C C . SER A 1 204 ? -18.616 -8.898 36.657 1.00 78.81 204 SER A C 1
ATOM 1593 O O . SER A 1 204 ? -18.275 -7.971 35.919 1.00 78.81 204 SER A O 1
ATOM 1595 N N . GLU A 1 205 ? -19.897 -9.236 36.814 1.00 77.69 205 GLU A N 1
ATOM 1596 C CA . GLU A 1 205 ? -20.982 -8.607 36.052 1.00 77.69 205 GLU A CA 1
ATOM 1597 C C . GLU A 1 205 ? -21.017 -7.073 36.215 1.00 77.69 205 GLU A C 1
ATOM 1599 O O . GLU A 1 205 ? -21.343 -6.354 35.273 1.00 77.69 205 GLU A O 1
ATOM 1604 N N . LYS A 1 206 ? -20.614 -6.554 37.385 1.00 81.56 206 LYS A N 1
ATOM 1605 C CA . LYS A 1 206 ? -20.504 -5.110 37.652 1.00 81.56 206 LYS A CA 1
ATOM 1606 C C . LYS A 1 206 ? -19.458 -4.430 36.761 1.00 81.56 206 LYS A C 1
ATOM 1608 O O . LYS A 1 206 ? -19.729 -3.346 36.245 1.00 81.56 206 LYS A O 1
ATOM 1613 N N . GLU A 1 207 ? -18.315 -5.075 36.540 1.00 82.75 207 GLU A N 1
ATOM 1614 C CA . GLU A 1 207 ? -17.247 -4.547 35.683 1.00 82.75 207 GLU A CA 1
ATOM 1615 C C . GLU A 1 207 ? -17.641 -4.618 34.206 1.00 82.75 207 GLU A C 1
ATOM 1617 O O . GLU A 1 207 ? -17.571 -3.605 33.516 1.00 82.75 207 GLU A O 1
ATOM 1622 N N . LEU A 1 208 ? -18.200 -5.744 33.745 1.00 83.00 208 LEU A N 1
ATOM 1623 C CA . LEU A 1 208 ? -18.722 -5.864 32.376 1.00 83.00 208 LEU A CA 1
ATOM 1624 C C . LEU A 1 208 ? -19.820 -4.821 32.085 1.00 83.00 208 LEU A C 1
ATOM 1626 O O . LEU A 1 208 ? -19.868 -4.238 31.003 1.00 83.00 208 LEU A O 1
ATOM 1630 N N . LYS A 1 209 ? -20.682 -4.527 33.069 1.00 84.12 209 LYS A N 1
ATOM 1631 C CA . LYS A 1 209 ? -21.704 -3.468 32.990 1.00 84.12 209 LYS A CA 1
ATOM 1632 C C . LYS A 1 209 ? -21.097 -2.060 32.871 1.00 84.12 209 LYS A C 1
ATOM 1634 O O . LYS A 1 209 ? -21.700 -1.204 32.222 1.00 84.12 209 LYS A O 1
ATOM 1639 N N . LYS A 1 210 ? -19.929 -1.815 33.472 1.00 86.69 210 LYS A N 1
ATOM 1640 C CA . LYS A 1 210 ? -19.183 -0.547 33.403 1.00 86.69 210 LYS A CA 1
ATOM 1641 C C . LYS A 1 210 ? -18.425 -0.413 32.079 1.00 86.69 210 LYS A C 1
ATOM 1643 O O . LYS A 1 210 ? -18.564 0.613 31.417 1.00 86.69 210 LYS A O 1
ATOM 1648 N N . GLU A 1 211 ? -17.707 -1.459 31.663 1.00 86.19 211 GLU A N 1
ATOM 1649 C CA . GLU A 1 211 ? -17.010 -1.542 30.371 1.00 86.19 211 GLU A CA 1
ATOM 1650 C C . GLU A 1 211 ? -17.989 -1.384 29.193 1.00 86.19 211 GLU A C 1
ATOM 1652 O O . GLU A 1 211 ? -17.700 -0.635 28.263 1.00 86.19 211 GLU A O 1
ATOM 1657 N N . PHE A 1 212 ? -19.184 -1.989 29.257 1.00 85.88 212 PHE A N 1
ATOM 1658 C CA . PHE A 1 212 ? -20.245 -1.785 28.262 1.00 85.88 212 PHE A CA 1
ATOM 1659 C C . 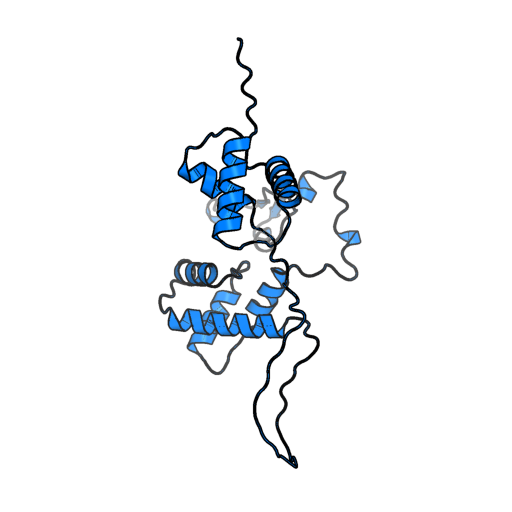PHE A 1 212 ? -20.682 -0.316 28.167 1.00 85.88 212 PHE A C 1
ATOM 1661 O O . PHE A 1 212 ? -20.739 0.238 27.070 1.00 85.88 212 PHE A O 1
ATOM 1668 N N . LYS A 1 213 ? -20.975 0.338 29.303 1.00 85.19 213 LYS A N 1
ATOM 1669 C CA . LYS A 1 213 ? -21.449 1.733 29.311 1.00 85.19 213 LYS A CA 1
ATOM 1670 C C . LYS A 1 213 ? -20.377 2.705 28.804 1.00 85.19 213 LYS A C 1
ATOM 1672 O O . LYS A 1 213 ? -20.723 3.654 28.105 1.00 85.19 213 LYS A O 1
ATOM 1677 N N . ALA A 1 214 ? -19.105 2.444 29.112 1.00 85.31 214 ALA A N 1
ATOM 1678 C CA . ALA A 1 214 ? -17.974 3.150 28.515 1.00 85.31 214 ALA A CA 1
ATOM 1679 C C . ALA A 1 214 ? -17.926 2.911 26.996 1.00 85.31 214 ALA A C 1
ATOM 1681 O O . ALA A 1 214 ? -18.109 3.844 26.227 1.00 85.31 214 ALA A O 1
ATOM 1682 N N . ALA A 1 215 ? -17.854 1.655 26.543 1.00 85.06 215 ALA A N 1
ATOM 1683 C CA . ALA A 1 215 ? -17.744 1.310 25.123 1.00 85.06 215 ALA A CA 1
ATOM 1684 C C . ALA A 1 215 ? -18.905 1.807 24.237 1.00 85.06 215 ALA A C 1
ATOM 1686 O O . ALA A 1 215 ? -18.708 2.009 23.038 1.00 85.06 215 ALA A O 1
ATOM 1687 N N . VAL A 1 216 ? -20.106 1.989 24.797 1.00 84.50 216 VAL A N 1
ATOM 1688 C CA . VAL A 1 216 ? -21.237 2.628 24.107 1.00 84.50 216 VAL A CA 1
ATOM 1689 C C . VAL A 1 216 ? -21.056 4.149 24.027 1.00 84.50 216 VAL A C 1
ATOM 1691 O O . VAL A 1 216 ? -21.294 4.715 22.965 1.00 84.50 216 VAL A O 1
ATOM 1694 N N . LYS A 1 217 ? -20.608 4.805 25.108 1.00 82.19 217 LYS A N 1
ATOM 1695 C CA . LYS A 1 217 ? -20.411 6.265 25.174 1.00 82.19 217 LYS A CA 1
ATOM 1696 C C . LYS A 1 217 ? -19.169 6.751 24.412 1.00 82.19 217 LYS A C 1
ATOM 1698 O O . LYS A 1 217 ? -19.218 7.810 23.802 1.00 82.19 217 LYS A O 1
ATOM 1703 N N . ASP A 1 218 ? -18.087 5.980 24.436 1.00 81.69 218 ASP A N 1
ATOM 1704 C CA . ASP A 1 218 ? -16.788 6.314 23.835 1.00 81.69 218 ASP A CA 1
ATOM 1705 C C . ASP A 1 218 ? -16.716 6.009 22.327 1.00 81.69 218 ASP A C 1
ATOM 1707 O O . ASP A 1 218 ? -15.655 6.149 21.719 1.00 81.69 218 ASP A O 1
ATOM 1711 N N . SER A 1 219 ? -17.801 5.527 21.704 1.00 77.12 219 SER A N 1
ATOM 1712 C CA . SER A 1 219 ? -17.787 5.168 20.283 1.00 77.12 219 SER A CA 1
ATOM 1713 C C . SER A 1 219 ? -18.832 5.931 19.474 1.00 77.12 219 SER A C 1
ATOM 1715 O O . SER A 1 219 ? -20.032 5.707 19.612 1.00 77.12 219 SER A O 1
ATOM 1717 N N . ASP A 1 220 ? -18.365 6.724 18.508 1.00 75.62 220 ASP A N 1
ATOM 1718 C CA . ASP A 1 220 ? -19.159 7.559 17.583 1.00 75.62 220 ASP A CA 1
ATOM 1719 C C . ASP A 1 220 ? -20.047 6.754 16.606 1.00 75.62 220 ASP A C 1
ATOM 1721 O O . ASP A 1 220 ? -20.518 7.256 15.588 1.00 75.62 220 ASP A O 1
ATOM 1725 N N . LYS A 1 221 ? -20.207 5.449 16.846 1.00 77.62 221 LYS A N 1
ATOM 1726 C CA . LYS A 1 221 ? -20.884 4.486 15.965 1.00 77.62 221 LYS A CA 1
ATOM 1727 C C . LYS A 1 221 ? -22.259 4.077 16.483 1.00 77.62 221 LYS A C 1
ATOM 1729 O O . LYS A 1 221 ? -22.948 3.338 15.780 1.00 77.62 221 LYS A O 1
ATOM 1734 N N . PHE A 1 222 ? -22.633 4.529 17.677 1.00 79.44 222 PHE A N 1
ATOM 1735 C CA . PHE A 1 222 ? -23.948 4.334 18.274 1.00 79.44 222 PHE A CA 1
ATOM 1736 C C . PHE A 1 222 ? -24.460 5.693 18.757 1.00 79.44 222 PHE A C 1
ATOM 1738 O O . PHE A 1 222 ? -23.732 6.422 19.423 1.00 79.44 222 PHE A O 1
ATOM 1745 N N . ALA A 1 223 ? -25.702 6.029 18.418 1.00 74.81 223 ALA A N 1
ATOM 1746 C CA . ALA A 1 223 ? -26.381 7.201 18.954 1.00 74.81 223 ALA A CA 1
ATOM 1747 C C . ALA A 1 223 ? -27.306 6.758 20.092 1.00 74.81 223 ALA A C 1
ATOM 1749 O O . ALA A 1 223 ? -28.024 5.768 19.954 1.00 74.81 223 ALA A O 1
ATOM 1750 N N . LEU A 1 224 ? -27.283 7.487 21.207 1.00 70.62 224 LEU A N 1
ATOM 1751 C CA . LEU A 1 224 ? -28.216 7.295 22.313 1.00 70.62 224 LEU A CA 1
ATOM 1752 C C . LEU A 1 224 ? -29.412 8.214 22.073 1.00 70.62 224 LEU A C 1
ATOM 1754 O O . LEU A 1 224 ? -29.274 9.433 22.145 1.00 70.62 224 LEU A O 1
ATOM 1758 N N . VAL A 1 225 ? -30.563 7.630 21.746 1.00 68.25 225 VAL A N 1
ATOM 1759 C CA . VAL A 1 225 ? -31.816 8.363 21.541 1.00 68.25 225 VAL A CA 1
ATOM 1760 C C . VAL A 1 225 ? -32.670 8.187 22.793 1.00 68.25 225 VAL A C 1
ATOM 1762 O O . VAL A 1 225 ? -33.314 7.158 22.969 1.00 68.25 225 VAL A O 1
ATOM 1765 N N . GLU A 1 226 ? -32.651 9.170 23.694 1.00 67.06 226 GLU A N 1
ATOM 1766 C CA . GLU A 1 226 ? -33.525 9.172 24.874 1.00 67.06 226 GLU A CA 1
ATOM 1767 C C . GLU A 1 226 ? -34.952 9.573 24.467 1.00 67.06 226 GLU A C 1
ATOM 1769 O O . GLU A 1 226 ? -35.244 10.741 24.205 1.00 67.06 226 GLU A O 1
ATOM 1774 N N . VAL A 1 227 ? -35.859 8.593 24.398 1.00 62.09 227 VAL A N 1
ATOM 1775 C CA . VAL A 1 227 ? -37.261 8.814 24.012 1.00 62.09 227 VAL A CA 1
ATOM 1776 C C . VAL A 1 227 ? -38.094 9.199 25.236 1.00 62.09 227 VAL A C 1
ATOM 1778 O O . VAL A 1 227 ? -38.653 8.348 25.929 1.00 62.09 227 VAL A O 1
ATOM 1781 N N . VAL A 1 228 ? -38.228 10.501 25.488 1.00 60.53 228 VAL A N 1
ATOM 1782 C CA . VAL A 1 228 ? -39.132 11.023 26.525 1.00 60.53 228 VAL A CA 1
ATOM 1783 C C . VAL A 1 228 ? -40.583 10.904 26.049 1.00 60.53 228 VAL A C 1
ATOM 1785 O O . VAL A 1 228 ? -40.991 11.581 25.106 1.00 60.53 228 VAL A O 1
ATOM 1788 N N . ARG A 1 229 ? -41.383 10.056 26.707 1.00 55.97 229 ARG A N 1
ATOM 1789 C CA . ARG A 1 229 ? -42.834 9.945 26.474 1.00 55.97 229 ARG A CA 1
ATOM 1790 C C . ARG A 1 229 ? -43.610 10.604 27.613 1.00 55.97 229 ARG A C 1
ATOM 1792 O O . ARG A 1 229 ? -43.281 10.406 28.781 1.00 55.97 229 ARG A O 1
ATOM 1799 N N . LEU A 1 230 ? -44.647 11.362 27.260 1.00 45.25 230 LEU A N 1
ATOM 1800 C CA . LEU A 1 230 ? -45.669 11.817 28.207 1.00 45.25 230 LEU A CA 1
ATOM 1801 C C . LEU A 1 230 ? -46.503 10.627 28.706 1.00 45.25 230 LEU A C 1
ATOM 1803 O O . LEU A 1 230 ? -46.556 9.581 28.055 1.00 45.25 230 LEU A O 1
ATOM 1807 N N . LYS A 1 231 ? -47.088 10.798 29.892 1.00 57.44 231 LYS A N 1
ATOM 1808 C CA . LYS A 1 231 ? -47.769 9.761 30.672 1.00 57.44 231 LYS A CA 1
ATOM 1809 C C . LYS A 1 231 ? -49.284 9.886 30.567 1.00 57.44 231 LYS A C 1
ATOM 1811 O O . LYS A 1 231 ? -49.742 11.046 30.492 1.00 57.44 231 LYS A O 1
#

Foldseek 3Di:
DVCVVDVPDQWDADPQARDIDGDCRVVVCPDDDDPCVVPVVPVPPDCPVVPDDDPPQDPQNLLLVLLLPDADPVDVLLRVVSVVSNVDPGQDPDLVSNLVCCCPVVVDPPVVSSVVNVVSSVVSSVVSPPDDDDDDDDDDDDDDDDDDDDDDDDDDDDPDDQDPDPLVVLLVVLCVVPHVDDDPVVSLVSSVVVCVVVVNDPDDSVVSSVVNVCVQVVDPPDDDDDDDDDD

Solvent-accessible surface area (backbone atoms only — not comparable to full-atom values): 15354 Å² total; per-residue (Å²): 122,68,67,90,74,39,96,80,58,60,62,49,68,42,89,83,68,67,50,75,25,57,67,69,54,57,76,73,65,82,76,74,69,50,70,54,64,72,71,37,65,91,74,54,80,58,63,85,83,59,76,67,87,75,75,76,73,48,86,61,55,60,45,48,54,38,46,60,68,52,77,48,87,87,46,61,77,44,32,55,50,38,57,59,54,46,75,48,94,81,76,57,96,41,71,77,54,29,53,52,44,42,39,68,76,66,64,52,79,59,60,74,54,54,49,52,47,47,50,53,50,53,51,49,49,55,68,69,44,92,69,83,84,85,84,93,78,86,87,84,88,88,86,84,84,89,82,91,83,88,88,82,86,81,90,87,81,85,84,78,79,84,68,83,76,63,55,76,58,49,54,52,52,52,36,72,73,80,38,98,69,75,61,69,67,65,52,49,52,54,44,51,48,54,35,59,81,63,67,68,63,90,71,53,70,70,54,55,56,48,54,49,55,45,58,51,72,78,32,99,86,58,84,88,80,85,82,87,73,90,130

InterPro domains:
  IPR014898 Zinc finger, C2H2, LYAR-type [PF08790] (12-39)
  IPR036236 Zinc finger C2H2 superfamily [SSF57667] (12-40)
  IPR039999 Cell growth-regulating nucleolar protein [PTHR13100] (2-162)
  IPR058719 Cell growth-regulating nucleolar protein-like, winged helix domain [PF25879] (165-224)

Mean predicted aligned error: 20.23 Å

pLDDT: mean 73.31, std 20.52, range [22.0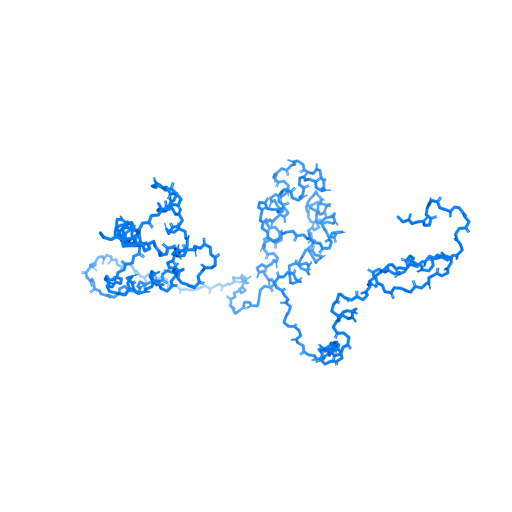6, 93.69]